Protein AF-A0AAE9HZV6-F1 (afdb_monomer)

Mean predicted aligned error: 6.12 Å

Secondary structure (DSSP, 8-state):
-PPEEPPTT---SEEEEEEE--EEEEE-TTT--EEEEEPS--EEEEEEEE-S--HHHHHHHHHHHHHHTGGG--EEE--TT--B-SS---EE-S--SSTTEEEEE-PPTT-EEE-TT-EEEETTEEEEE-S-EE--TTS-EEEEEESPPSSPPPTT-B-B-BS--EEEEESSS-------TTSPPPPEEEEEEEPP-

Radius of gyration: 19.7 Å; Cα contacts (8 Å, |Δi|>4): 432; chains: 1; bounding box: 52×31×62 Å

Organism: NCBI:txid151783

Foldseek 3Di:
DDAAEDDPVPDFPDKDKDKDWDKDWDADPPPRDIDIDGDPDTWIKMKGKHAQDDPVSLVVVVVVLVVQQAQVHKYKAFDNVAQFDPPFWKFFADWDPWQQKTKIFRADAQDFDDAFQQWKAWPQAIWTFHHTWTHHRRRIIITGTPPGDPDIGDGRTIIGGGRHIFIKGFPTSDADFADDPPDRGHMGMTMIMGDDD

Structure (mmCIF, N/CA/C/O backbone):
data_AF-A0AAE9HZV6-F1
#
_entry.id   AF-A0AAE9HZV6-F1
#
loop_
_atom_site.group_PDB
_atom_site.id
_atom_site.type_symbol
_atom_site.label_atom_id
_atom_site.label_alt_id
_atom_site.label_comp_id
_atom_site.label_asym_id
_atom_site.label_entity_id
_atom_site.label_seq_id
_atom_site.pdbx_PDB_ins_code
_atom_site.Cartn_x
_atom_site.Cartn_y
_atom_site.Cartn_z
_atom_site.occupancy
_atom_site.B_iso_or_equiv
_atom_site.auth_seq_id
_atom_site.auth_comp_id
_atom_site.auth_asym_id
_atom_site.auth_atom_id
_atom_site.pdbx_PDB_model_num
ATOM 1 N N . MET A 1 1 ? -0.543 18.913 10.060 1.00 62.84 1 MET A N 1
ATOM 2 C CA . MET A 1 1 ? -0.399 17.849 11.077 1.00 62.84 1 MET A CA 1
ATOM 3 C C . MET A 1 1 ? 0.598 16.825 10.565 1.00 62.84 1 MET A C 1
ATOM 5 O O . MET A 1 1 ? 0.559 16.564 9.366 1.00 62.84 1 MET A O 1
ATOM 9 N N . PRO A 1 2 ? 1.494 16.298 11.413 1.00 81.88 2 PRO A N 1
ATOM 10 C CA . PRO A 1 2 ? 2.402 15.226 11.019 1.00 81.88 2 PRO A CA 1
ATOM 11 C C . PRO A 1 2 ? 1.620 13.943 10.709 1.00 81.88 2 PRO A C 1
ATOM 13 O O . PRO A 1 2 ? 0.585 13.682 11.322 1.00 81.88 2 PRO A O 1
ATOM 16 N N . THR A 1 3 ? 2.113 13.151 9.759 1.00 89.69 3 THR A N 1
ATOM 17 C CA . THR A 1 3 ? 1.618 11.789 9.528 1.00 89.69 3 THR A CA 1
ATOM 18 C C . THR A 1 3 ? 2.190 10.882 10.612 1.00 89.69 3 THR A C 1
ATOM 20 O O . THR A 1 3 ? 3.406 10.824 10.779 1.00 89.69 3 THR A O 1
ATOM 23 N N . LEU A 1 4 ? 1.324 10.199 11.356 1.00 93.19 4 LEU A N 1
ATOM 24 C CA . LEU A 1 4 ? 1.714 9.243 12.388 1.00 93.19 4 LEU A CA 1
ATOM 25 C C . LEU A 1 4 ? 2.160 7.914 11.765 1.00 93.19 4 LEU A C 1
ATOM 27 O O . LEU A 1 4 ? 1.747 7.550 10.665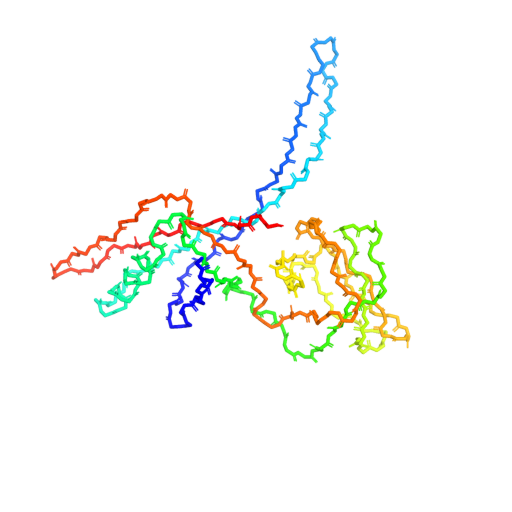 1.00 93.19 4 LEU A O 1
ATOM 31 N N . ASP A 1 5 ? 2.973 7.147 12.476 1.00 92.06 5 ASP A N 1
ATOM 32 C CA . ASP A 1 5 ? 3.257 5.769 12.086 1.00 92.06 5 ASP A CA 1
ATOM 33 C C . ASP A 1 5 ? 2.283 4.812 12.767 1.00 92.06 5 ASP A C 1
ATOM 35 O O . ASP A 1 5 ? 1.954 4.977 13.942 1.00 92.06 5 ASP A O 1
ATOM 39 N N . TRP A 1 6 ? 1.827 3.796 12.028 1.00 90.88 6 TRP A N 1
ATOM 40 C CA . TRP A 1 6 ? 1.042 2.722 12.623 1.00 90.88 6 TRP A CA 1
ATOM 41 C C . TRP A 1 6 ? 1.872 1.974 13.685 1.00 90.88 6 TRP A C 1
ATOM 43 O O . TRP A 1 6 ? 2.973 1.507 13.359 1.00 90.88 6 TRP A O 1
ATOM 53 N N . PRO A 1 7 ? 1.368 1.812 14.924 1.00 89.56 7 PRO A N 1
ATOM 54 C CA . PRO A 1 7 ? 2.096 1.120 15.984 1.00 89.56 7 PRO A CA 1
ATOM 55 C C . PRO A 1 7 ? 2.370 -0.342 15.618 1.00 89.56 7 PRO A C 1
ATOM 57 O O . PRO A 1 7 ? 1.468 -1.091 15.243 1.00 89.56 7 PRO A O 1
ATOM 60 N N . SER A 1 8 ? 3.632 -0.766 15.701 1.00 85.56 8 SER A N 1
ATOM 61 C CA . SER A 1 8 ? 4.067 -2.092 15.235 1.00 85.56 8 SER A CA 1
ATOM 62 C C . SER A 1 8 ? 3.566 -3.253 16.099 1.00 85.56 8 SER A C 1
ATOM 64 O O . SER A 1 8 ? 3.511 -4.387 15.625 1.00 85.56 8 SER A O 1
ATOM 66 N N . ASP A 1 9 ? 3.202 -2.974 17.346 1.00 84.12 9 ASP A N 1
ATOM 67 C CA . ASP A 1 9 ? 2.597 -3.894 18.306 1.00 84.12 9 ASP A CA 1
ATOM 68 C C . ASP A 1 9 ? 1.092 -4.100 18.064 1.00 84.12 9 ASP A C 1
ATOM 70 O O . ASP A 1 9 ? 0.540 -5.150 18.405 1.00 84.12 9 ASP A O 1
ATOM 74 N N . LEU A 1 10 ? 0.424 -3.145 17.409 1.00 86.50 10 LEU A N 1
ATOM 75 C CA . LEU A 1 10 ? -0.989 -3.242 17.051 1.00 86.50 10 LEU A CA 1
ATOM 76 C C . LEU A 1 10 ? -1.174 -4.038 15.758 1.00 86.50 10 LEU A C 1
ATOM 78 O O . LEU A 1 10 ? -1.445 -3.497 14.687 1.00 86.50 10 LEU A O 1
ATOM 82 N N . VAL A 1 11 ? -1.067 -5.361 15.873 1.00 87.56 11 VAL A N 1
ATOM 83 C CA . VAL A 1 11 ? -1.312 -6.273 14.750 1.00 87.56 11 VAL A CA 1
ATOM 84 C C . VAL A 1 11 ? -2.798 -6.673 14.703 1.00 87.56 11 VAL A C 1
ATOM 86 O O . VAL A 1 11 ? -3.327 -7.193 15.702 1.00 87.56 11 VAL A O 1
ATOM 89 N N . PRO A 1 12 ? -3.495 -6.428 13.576 1.00 90.19 12 PRO A N 1
ATOM 90 C CA . PRO A 1 12 ? -4.865 -6.885 13.365 1.00 90.19 12 PRO A CA 1
ATOM 91 C C . PRO A 1 12 ? -4.899 -8.401 13.145 1.00 90.19 12 PRO A C 1
ATOM 93 O O . PRO A 1 12 ? -3.993 -8.968 12.538 1.00 90.19 12 PRO A O 1
ATOM 96 N N . SER A 1 13 ? -5.972 -9.058 13.588 1.00 90.00 13 SER A N 1
ATOM 97 C CA . SER A 1 13 ? -6.205 -10.475 13.250 1.00 90.00 13 SER A CA 1
ATOM 98 C C . SER A 1 13 ? -6.570 -10.666 11.782 1.00 90.00 13 SER A C 1
ATOM 100 O O . SER A 1 13 ? -6.265 -11.701 11.194 1.00 90.00 13 SER A O 1
ATOM 102 N N . LYS A 1 14 ? -7.197 -9.653 11.179 1.00 90.44 14 LYS A N 1
ATOM 103 C CA . LYS A 1 14 ? -7.571 -9.644 9.770 1.00 90.44 14 LYS A CA 1
ATOM 104 C C . LYS A 1 14 ? -7.455 -8.232 9.217 1.00 90.44 14 LYS A C 1
ATOM 106 O O . LYS A 1 14 ? -7.900 -7.270 9.835 1.00 90.44 14 LYS A O 1
ATOM 111 N N . ALA A 1 15 ? -6.838 -8.119 8.047 1.00 92.75 15 ALA A N 1
ATOM 112 C CA . ALA A 1 15 ? -6.704 -6.870 7.313 1.00 92.75 15 ALA A CA 1
ATOM 113 C C . ALA A 1 15 ? -7.220 -7.081 5.890 1.00 92.75 15 ALA A C 1
ATOM 115 O O . ALA A 1 15 ? -6.597 -7.779 5.090 1.00 92.75 15 ALA A O 1
ATOM 116 N N . THR A 1 16 ? -8.360 -6.475 5.581 1.00 93.38 16 THR A N 1
ATOM 117 C CA . THR A 1 16 ? -8.994 -6.561 4.266 1.00 93.38 16 THR A CA 1
ATOM 118 C C . THR A 1 16 ? -8.619 -5.327 3.466 1.00 93.38 16 THR A C 1
ATOM 120 O O . THR A 1 16 ? -9.106 -4.239 3.758 1.00 93.38 16 THR A O 1
ATOM 123 N N . TRP A 1 17 ? -7.750 -5.494 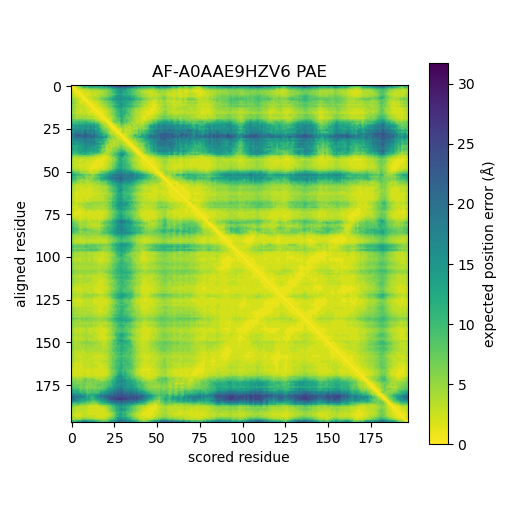2.472 1.00 93.75 17 TRP A N 1
ATOM 124 C CA . TRP A 1 17 ? -7.365 -4.435 1.539 1.00 93.75 17 TRP A CA 1
ATOM 125 C C . TRP A 1 17 ? -8.191 -4.542 0.264 1.00 93.75 17 TRP A C 1
ATOM 127 O O . TRP A 1 17 ? -8.345 -5.628 -0.291 1.00 93.75 17 TRP A O 1
ATOM 137 N N . GLY A 1 18 ? -8.696 -3.412 -0.213 1.00 92.31 18 GLY A N 1
ATOM 138 C CA . GLY A 1 18 ? -9.455 -3.326 -1.451 1.00 92.31 18 GLY A CA 1
ATOM 139 C C . GLY A 1 18 ? -9.153 -2.039 -2.198 1.00 92.31 18 GLY A C 1
ATOM 140 O O . GLY A 1 18 ? -8.759 -1.033 -1.603 1.00 92.31 18 GLY A O 1
ATOM 141 N N . LEU A 1 19 ? -9.353 -2.072 -3.513 1.00 91.38 19 LEU A N 1
ATOM 142 C CA . LEU A 1 19 ? -9.246 -0.886 -4.345 1.00 91.38 19 LEU A CA 1
ATOM 143 C C . LEU A 1 19 ? -10.629 -0.271 -4.540 1.00 91.38 19 LEU A C 1
ATOM 145 O O . LEU A 1 19 ? -11.534 -0.910 -5.074 1.00 91.38 19 LEU A O 1
ATOM 149 N N . GLN A 1 20 ? -10.789 0.980 -4.123 1.00 90.38 20 GLN A N 1
ATOM 150 C CA . GLN A 1 20 ? -11.945 1.779 -4.495 1.00 90.38 20 GLN A CA 1
ATOM 151 C C . GLN A 1 20 ? -11.634 2.469 -5.824 1.00 90.38 20 GLN A C 1
ATOM 153 O O . GLN A 1 20 ? -10.998 3.523 -5.843 1.00 90.38 20 GLN A O 1
ATOM 158 N N . SER A 1 21 ? -12.047 1.851 -6.931 1.00 85.88 21 SER A N 1
ATOM 159 C CA . SER A 1 21 ? -11.920 2.429 -8.273 1.00 85.88 21 SER A CA 1
ATOM 160 C C . SER A 1 21 ? -12.853 3.627 -8.449 1.00 85.88 21 SER A C 1
ATOM 162 O O . SER A 1 21 ? -13.978 3.624 -7.950 1.00 85.88 21 SER A O 1
ATOM 164 N N . ASN A 1 22 ? -12.406 4.636 -9.195 1.00 82.88 22 ASN A N 1
ATOM 165 C CA . ASN A 1 22 ? -13.229 5.780 -9.574 1.00 82.88 22 ASN A CA 1
ATOM 166 C C . ASN A 1 22 ? -13.630 5.625 -11.048 1.00 82.88 22 ASN A C 1
ATOM 168 O O . ASN A 1 22 ? -12.827 5.880 -11.940 1.00 82.88 22 ASN A O 1
ATOM 172 N N . THR A 1 23 ? -14.843 5.138 -11.313 1.00 80.75 23 THR A N 1
ATOM 173 C CA . THR A 1 23 ? -15.338 4.916 -12.683 1.00 80.75 23 THR A CA 1
ATOM 174 C C . THR A 1 23 ? -16.702 5.563 -12.867 1.00 80.75 23 THR A C 1
ATOM 176 O O . THR A 1 23 ? -17.506 5.605 -11.939 1.00 80.75 23 THR A O 1
ATOM 179 N N . GLU A 1 24 ? -16.960 6.080 -14.062 1.00 74.38 24 GLU A N 1
ATOM 180 C CA . GLU A 1 24 ? -18.273 6.559 -14.491 1.00 74.38 24 GLU A CA 1
ATOM 181 C C . GLU A 1 24 ? -18.777 5.665 -15.613 1.00 74.38 24 GLU A C 1
ATOM 183 O O . GLU A 1 24 ? -18.006 5.296 -16.496 1.00 74.38 24 GLU A O 1
ATOM 188 N N . THR A 1 25 ? -20.056 5.299 -15.577 1.00 77.75 25 THR A N 1
ATOM 189 C CA . THR A 1 25 ? -20.658 4.455 -16.609 1.00 77.75 25 THR A CA 1
ATOM 190 C C . THR A 1 25 ? -21.838 5.176 -17.239 1.00 77.75 25 THR A C 1
ATOM 192 O O . THR A 1 25 ? -22.817 5.485 -16.564 1.00 77.75 25 THR A O 1
ATOM 195 N N . PHE A 1 26 ? -21.754 5.409 -18.545 1.00 72.75 26 PHE A N 1
ATOM 196 C CA . PHE A 1 26 ? -22.838 5.937 -19.361 1.00 72.75 26 PHE A CA 1
ATOM 197 C C . PHE A 1 26 ? -23.478 4.790 -20.134 1.00 72.75 26 PHE A C 1
ATOM 199 O O . PHE A 1 26 ? -22.804 4.094 -20.890 1.00 72.75 26 PHE A O 1
ATOM 206 N N . THR A 1 27 ? -24.782 4.588 -19.953 1.00 76.25 27 THR A N 1
ATOM 207 C CA . THR A 1 27 ? -25.552 3.610 -20.733 1.00 76.25 27 THR A CA 1
ATOM 208 C C . THR A 1 27 ? -26.515 4.351 -21.647 1.00 76.25 27 THR A C 1
ATOM 210 O O . THR A 1 27 ? -27.343 5.129 -21.180 1.00 76.25 27 THR A O 1
ATOM 213 N N . SER A 1 28 ? -26.408 4.118 -22.953 1.00 69.56 28 SER A N 1
ATOM 214 C CA . SER A 1 28 ? -27.278 4.735 -23.955 1.00 69.56 28 SER A CA 1
ATOM 215 C C . SER A 1 28 ? -28.724 4.242 -23.805 1.00 69.56 28 SER A C 1
ATOM 217 O O . SER A 1 28 ? -28.960 3.031 -23.864 1.00 69.56 28 SER A O 1
ATOM 219 N N . PRO A 1 29 ? -29.721 5.137 -23.687 1.00 69.00 29 PRO A N 1
ATOM 220 C CA . PRO A 1 29 ? -31.125 4.737 -23.605 1.00 69.00 29 PRO A CA 1
ATOM 221 C C . PRO A 1 29 ? -31.677 4.200 -24.937 1.00 69.00 29 PRO A C 1
ATOM 223 O O . PRO A 1 29 ? -32.705 3.531 -24.938 1.00 69.00 29 PRO A O 1
ATOM 226 N N . LEU A 1 30 ? -31.004 4.458 -26.066 1.00 72.56 30 LEU A N 1
ATOM 227 C CA . LEU A 1 30 ? -31.487 4.106 -27.407 1.00 72.56 30 LEU A CA 1
ATOM 228 C C . LEU A 1 30 ? -31.113 2.677 -27.831 1.00 72.56 30 LEU A C 1
ATOM 230 O O . LEU A 1 30 ? -31.863 2.025 -28.549 1.00 72.56 30 LEU A O 1
ATOM 234 N N . ASN A 1 31 ? -29.947 2.186 -27.403 1.00 81.75 31 ASN A N 1
ATOM 235 C CA . ASN A 1 31 ? -29.411 0.885 -27.827 1.00 81.75 31 ASN A CA 1
ATOM 236 C C . ASN A 1 31 ? -28.685 0.113 -26.713 1.00 81.75 31 ASN A C 1
ATOM 238 O O . ASN A 1 31 ? -28.083 -0.922 -26.985 1.00 81.75 31 ASN A O 1
ATOM 242 N N . ARG A 1 32 ? -28.719 0.611 -25.469 1.00 73.50 32 ARG A N 1
ATOM 243 C CA . ARG A 1 32 ? -28.041 0.023 -24.301 1.00 73.50 32 ARG A CA 1
ATOM 244 C C . ARG A 1 32 ? -26.520 -0.127 -24.443 1.00 73.50 32 ARG A C 1
ATOM 246 O O . ARG A 1 32 ? -25.923 -0.891 -23.693 1.00 73.50 32 ARG A O 1
ATOM 253 N N . ALA A 1 33 ? -25.875 0.605 -25.354 1.00 73.69 33 ALA A N 1
ATOM 254 C CA . ALA A 1 33 ? -24.416 0.658 -25.407 1.00 73.69 33 ALA A CA 1
ATOM 255 C C . ALA A 1 33 ? -23.863 1.248 -24.099 1.00 73.69 33 ALA A C 1
ATOM 257 O O . ALA A 1 33 ? -24.326 2.302 -23.656 1.00 73.69 33 ALA A O 1
ATOM 258 N N . VAL A 1 34 ? -22.888 0.568 -23.493 1.00 77.25 34 VAL A N 1
ATOM 259 C CA . VAL A 1 34 ? -22.265 0.961 -22.223 1.00 77.25 34 VAL A CA 1
ATOM 260 C C . VAL A 1 34 ? -20.867 1.506 -22.498 1.00 77.25 34 VAL A C 1
ATOM 262 O O . VAL A 1 34 ? -20.041 0.825 -23.101 1.00 77.25 34 VAL A O 1
ATOM 265 N N . GLN A 1 35 ? -20.598 2.726 -22.044 1.00 74.06 35 GLN A N 1
ATOM 266 C CA . GLN A 1 35 ? -19.265 3.319 -22.018 1.00 74.06 35 GLN A CA 1
ATOM 267 C C . GLN A 1 35 ? -18.842 3.519 -20.565 1.00 74.06 35 GLN A C 1
ATOM 269 O O . GLN A 1 35 ? -19.524 4.214 -19.812 1.00 74.06 35 GLN A O 1
ATOM 274 N N . THR A 1 36 ? -17.716 2.926 -20.175 1.00 72.56 36 THR A N 1
ATOM 275 C CA . THR A 1 36 ? -17.135 3.092 -18.838 1.00 72.56 36 THR A CA 1
ATOM 276 C C . THR A 1 36 ? -15.847 3.897 -18.944 1.00 72.56 36 THR A C 1
ATOM 278 O O . THR A 1 36 ? -14.915 3.492 -19.636 1.00 72.56 36 THR A O 1
ATOM 281 N N . LEU A 1 37 ? -15.794 5.035 -18.253 1.00 71.19 37 LEU A N 1
ATOM 282 C CA . LEU A 1 37 ? -14.620 5.895 -18.162 1.00 71.19 37 LEU A CA 1
ATOM 283 C C . LEU A 1 37 ? -13.971 5.727 -16.784 1.00 71.19 37 LEU A C 1
ATOM 285 O O . LEU A 1 37 ? -14.621 5.911 -15.755 1.00 71.19 37 LEU A O 1
ATOM 289 N N . GLU A 1 38 ? -12.680 5.406 -16.754 1.00 74.38 38 GLU A N 1
ATOM 290 C CA . GLU A 1 38 ? -11.882 5.445 -15.527 1.00 74.38 38 GLU A CA 1
ATOM 291 C C . GLU A 1 38 ? -11.468 6.895 -15.248 1.00 74.38 38 GLU A C 1
ATOM 293 O O . GLU A 1 38 ? -10.815 7.538 -16.071 1.00 74.38 38 GLU A O 1
ATOM 298 N N . ARG A 1 39 ? -11.862 7.422 -14.087 1.00 73.56 39 ARG A N 1
ATOM 299 C CA . ARG A 1 39 ? -11.445 8.740 -13.611 1.00 73.56 39 ARG A CA 1
ATOM 300 C C . ARG A 1 39 ? -10.244 8.591 -12.668 1.00 73.56 39 ARG A C 1
ATOM 302 O O . ARG A 1 39 ? -10.178 7.623 -11.907 1.00 73.56 39 ARG A O 1
ATOM 309 N N . PRO A 1 40 ? -9.300 9.550 -12.649 1.00 73.06 40 PRO A N 1
ATOM 310 C CA . PRO A 1 40 ? -8.260 9.587 -11.626 1.00 73.06 40 PRO A CA 1
ATOM 311 C C . PRO A 1 40 ? -8.860 9.578 -10.212 1.00 73.06 40 PRO A C 1
ATOM 313 O O . PRO A 1 40 ? -9.963 10.079 -9.988 1.00 73.06 40 PRO A O 1
ATOM 316 N N . GLY A 1 41 ? -8.133 9.021 -9.243 1.00 77.94 41 GLY A N 1
ATOM 317 C 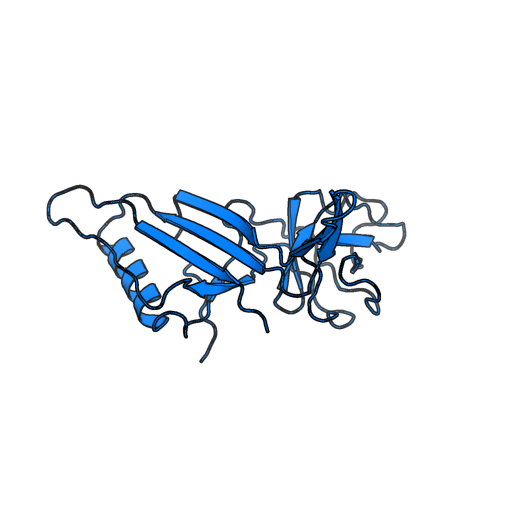CA . GLY A 1 41 ? -8.568 8.992 -7.840 1.00 77.94 41 GLY A CA 1
ATOM 318 C C . GLY A 1 41 ? -8.996 7.624 -7.315 1.00 77.94 41 GLY A C 1
ATOM 319 O O . GLY A 1 41 ? -9.577 7.554 -6.234 1.00 77.94 41 GLY A O 1
ATOM 320 N N . ALA A 1 42 ? -8.674 6.535 -8.023 1.00 87.81 42 ALA A N 1
ATOM 321 C CA . ALA A 1 42 ? -8.686 5.216 -7.401 1.00 87.81 42 ALA A CA 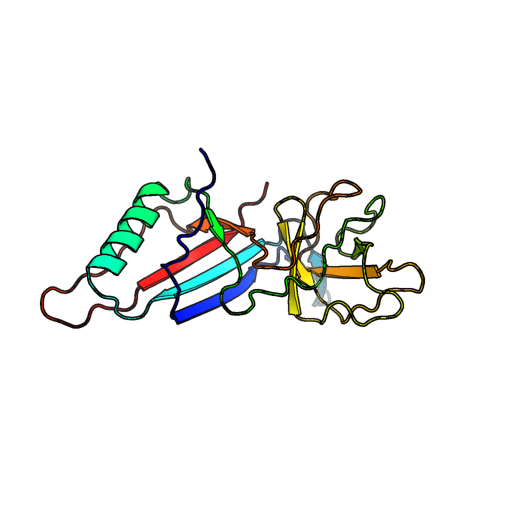1
ATOM 322 C C . ALA A 1 42 ? -7.796 5.228 -6.144 1.00 87.81 42 ALA A C 1
ATOM 324 O O . ALA A 1 42 ? -6.700 5.805 -6.153 1.00 87.81 42 ALA A O 1
ATOM 325 N N . ARG A 1 43 ? -8.281 4.635 -5.053 1.00 92.50 43 ARG A N 1
ATOM 326 C CA . ARG A 1 43 ? -7.616 4.701 -3.747 1.00 92.50 43 ARG A CA 1
ATOM 327 C C . ARG A 1 43 ? -7.743 3.408 -2.966 1.00 92.50 43 ARG A C 1
ATOM 329 O O . ARG A 1 43 ? -8.722 2.678 -3.131 1.00 92.50 43 ARG A O 1
ATOM 336 N N . TRP A 1 44 ? -6.780 3.136 -2.096 1.00 95.38 44 TRP A N 1
ATOM 337 C CA . TRP A 1 44 ? -6.870 1.989 -1.198 1.00 95.38 44 TRP A CA 1
ATOM 338 C C . TRP A 1 44 ? -7.921 2.214 -0.112 1.00 95.38 44 TRP A C 1
ATOM 340 O O . TRP A 1 44 ? -8.015 3.286 0.485 1.00 95.38 44 TRP A O 1
ATOM 350 N N . LYS A 1 45 ? -8.702 1.174 0.164 1.00 95.38 45 LYS A N 1
ATOM 351 C CA . LYS A 1 45 ? -9.565 1.062 1.336 1.00 95.38 45 LYS A CA 1
ATOM 352 C C . LYS A 1 45 ? -9.106 -0.141 2.141 1.00 95.38 45 LYS A C 1
ATOM 354 O O . LYS A 1 45 ? -8.833 -1.199 1.576 1.00 95.38 45 LYS A O 1
ATOM 359 N N . VAL A 1 46 ? -9.038 0.021 3.453 1.00 95.12 46 VAL A N 1
ATOM 360 C CA . VAL A 1 46 ? -8.673 -1.051 4.370 1.00 95.12 46 VAL A CA 1
ATOM 361 C C . VAL A 1 46 ? -9.691 -1.161 5.493 1.00 95.12 46 VAL A C 1
ATOM 363 O O . VAL A 1 46 ? -10.164 -0.155 6.023 1.00 95.12 46 VAL A O 1
ATOM 366 N N . THR A 1 47 ? -10.003 -2.396 5.866 1.00 94.50 47 THR A N 1
ATOM 367 C CA . THR A 1 47 ? -10.738 -2.718 7.087 1.00 94.50 47 THR A CA 1
ATOM 368 C C . THR A 1 47 ? -9.868 -3.627 7.944 1.00 94.50 47 THR A C 1
ATOM 370 O O . THR A 1 47 ? -9.424 -4.681 7.485 1.00 94.50 47 THR A O 1
ATOM 373 N N . LEU A 1 48 ? -9.587 -3.193 9.167 1.00 92.50 48 LEU A N 1
ATOM 374 C CA . LEU A 1 48 ? -8.773 -3.891 10.153 1.00 92.50 48 LEU A CA 1
ATOM 375 C C . LEU A 1 48 ? -9.685 -4.431 11.248 1.00 92.50 48 LEU A C 1
ATOM 377 O O . LEU A 1 48 ? -10.465 -3.677 11.821 1.00 92.50 48 LEU A O 1
ATOM 381 N N . GLU A 1 49 ? -9.569 -5.719 11.544 1.00 91.19 49 GLU A N 1
ATOM 382 C CA . GLU A 1 49 ? -10.339 -6.385 12.591 1.00 91.19 49 GLU A CA 1
ATOM 383 C C . GLU A 1 49 ? -9.382 -6.881 13.679 1.00 91.19 49 GLU A C 1
ATOM 385 O O . GLU A 1 49 ? -8.425 -7.629 13.424 1.00 91.19 49 GLU A O 1
ATOM 390 N N . PHE A 1 50 ? -9.647 -6.466 14.910 1.00 87.94 50 PHE A N 1
ATOM 391 C CA . PHE A 1 50 ? -8.922 -6.886 16.096 1.00 87.94 50 PHE A CA 1
ATOM 392 C C . PHE A 1 50 ? -9.806 -7.845 16.889 1.00 87.94 50 PHE A C 1
ATOM 394 O O . PHE A 1 50 ? -10.970 -7.526 17.139 1.00 87.94 50 PHE A O 1
ATOM 401 N N . PRO A 1 51 ? -9.272 -9.010 17.289 1.00 83.38 51 PRO A N 1
ATOM 402 C CA . PRO A 1 51 ? -9.997 -9.903 18.170 1.00 83.38 51 PRO A CA 1
ATOM 403 C C . PRO A 1 51 ? -10.082 -9.251 19.558 1.00 83.38 51 PRO A C 1
ATOM 405 O O . PRO A 1 51 ? -9.389 -8.257 19.800 1.00 83.38 51 PRO A O 1
ATOM 408 N N . PRO A 1 52 ? -10.859 -9.825 20.484 1.00 78.12 52 PRO A N 1
ATOM 409 C CA . PRO A 1 52 ? -10.830 -9.416 21.881 1.00 78.12 52 PRO A CA 1
ATOM 410 C C . PRO A 1 52 ? -9.379 -9.357 22.382 1.00 78.12 52 PRO A C 1
ATOM 412 O O . PRO A 1 52 ? -8.671 -10.370 22.391 1.00 78.12 52 PRO A O 1
ATOM 415 N N . LYS A 1 53 ? -8.897 -8.156 22.711 1.00 73.38 53 LYS A N 1
ATOM 416 C CA . LYS A 1 53 ? -7.538 -7.932 23.224 1.00 73.38 53 LYS A CA 1
ATOM 417 C C . LYS A 1 53 ? -7.573 -7.680 24.727 1.00 73.38 53 LYS A C 1
ATOM 419 O O . LYS A 1 53 ? -8.623 -7.387 25.295 1.00 73.38 53 LYS A O 1
ATOM 424 N N . ARG A 1 54 ? -6.402 -7.788 25.364 1.00 73.12 54 ARG A N 1
ATOM 425 C CA . ARG A 1 54 ? -6.210 -7.383 26.763 1.00 73.12 54 ARG A CA 1
ATOM 426 C C . ARG A 1 54 ? -6.399 -5.873 26.887 1.00 73.12 54 ARG A C 1
ATOM 428 O O . ARG A 1 54 ? -6.027 -5.142 25.972 1.00 73.12 54 ARG A O 1
ATOM 435 N N . ASP A 1 55 ? -6.856 -5.416 28.047 1.00 70.00 55 ASP A N 1
ATOM 436 C CA . ASP A 1 55 ? -7.174 -4.004 28.308 1.00 70.00 55 ASP A CA 1
ATOM 437 C C . ASP A 1 55 ? -6.031 -3.037 27.958 1.00 70.00 55 ASP A C 1
ATOM 439 O O . ASP A 1 55 ? -6.268 -1.974 27.392 1.00 70.00 55 ASP A O 1
ATOM 443 N N . LEU A 1 56 ? -4.774 -3.421 28.215 1.00 70.12 56 LEU A N 1
ATOM 444 C CA . LEU A 1 56 ? -3.606 -2.601 27.864 1.00 70.12 56 LEU A CA 1
ATOM 445 C C . LEU A 1 56 ? -3.460 -2.376 26.352 1.00 70.12 56 LEU A C 1
ATOM 447 O O . LEU A 1 56 ? -3.107 -1.277 25.926 1.00 70.12 56 LEU A O 1
ATOM 451 N N . ASP A 1 57 ? -3.730 -3.395 25.539 1.00 78.56 57 ASP A N 1
ATOM 452 C CA . ASP A 1 57 ? -3.633 -3.287 24.082 1.00 78.56 57 ASP A CA 1
ATOM 453 C C . ASP A 1 57 ? -4.828 -2.508 23.513 1.00 78.56 57 ASP A C 1
ATOM 455 O O . ASP A 1 57 ? -4.688 -1.785 22.526 1.00 78.56 57 ASP A O 1
ATOM 459 N N . VAL A 1 58 ? -5.995 -2.629 24.157 1.00 80.88 58 VAL A N 1
ATOM 460 C CA . VAL A 1 58 ? -7.196 -1.847 23.837 1.00 80.88 58 VAL A CA 1
ATOM 461 C C . VAL A 1 58 ? -6.945 -0.363 24.101 1.00 80.88 58 VAL A C 1
ATOM 463 O O . VAL A 1 58 ? -7.113 0.444 23.191 1.00 80.88 58 VAL A O 1
ATOM 466 N N . GLY A 1 59 ? -6.424 -0.009 25.279 1.00 85.06 59 GLY A N 1
ATOM 467 C CA . GLY A 1 59 ? -6.102 1.380 25.615 1.00 85.06 59 GLY A CA 1
ATOM 468 C C . GLY A 1 59 ? -5.046 1.997 24.690 1.00 85.06 59 GLY A C 1
ATOM 469 O O . GLY A 1 59 ? -5.121 3.180 24.364 1.00 85.06 59 GLY A O 1
ATOM 470 N N . ARG A 1 60 ? -4.082 1.206 24.194 1.00 87.25 60 ARG A N 1
ATOM 471 C CA . ARG A 1 60 ? -3.127 1.665 23.164 1.00 87.25 60 ARG A CA 1
ATOM 472 C C . ARG A 1 60 ? -3.806 1.963 21.833 1.00 87.25 60 ARG A C 1
ATOM 474 O O . ARG A 1 60 ? -3.494 2.977 21.209 1.00 87.25 60 ARG A O 1
ATOM 481 N N . LEU A 1 61 ? -4.718 1.093 21.402 1.00 88.00 61 LEU A N 1
ATOM 482 C CA . LEU A 1 61 ? -5.492 1.300 20.183 1.00 88.00 61 LEU A CA 1
ATOM 483 C C . LEU A 1 61 ? -6.364 2.555 20.296 1.00 88.00 61 LEU A C 1
ATOM 485 O O . LEU A 1 61 ? -6.361 3.382 19.388 1.00 88.00 61 LEU A O 1
ATOM 489 N N . GLU A 1 62 ? -7.049 2.730 21.425 1.00 88.75 62 GLU A N 1
ATOM 490 C CA . GLU A 1 62 ? -7.855 3.918 21.711 1.00 88.75 62 GLU A CA 1
ATOM 491 C C . GLU A 1 62 ? -7.009 5.190 21.738 1.00 88.75 62 GLU A C 1
ATOM 493 O O . GLU A 1 62 ? -7.382 6.172 21.105 1.00 88.75 62 GLU A O 1
ATOM 498 N N . ALA A 1 63 ? -5.852 5.176 22.405 1.00 90.75 63 ALA A N 1
ATOM 499 C CA . ALA A 1 63 ? -4.949 6.324 22.446 1.00 90.75 63 ALA A CA 1
ATOM 500 C C . ALA A 1 63 ? -4.446 6.706 21.045 1.00 90.75 63 ALA A C 1
ATOM 502 O O . ALA A 1 63 ? -4.401 7.889 20.703 1.00 90.75 63 ALA A O 1
ATOM 503 N N . PHE A 1 64 ? -4.110 5.715 20.212 1.00 91.75 64 PHE A N 1
ATOM 504 C CA . PHE A 1 64 ? -3.726 5.953 18.824 1.00 91.75 64 PHE A CA 1
ATOM 505 C C . PHE A 1 64 ? -4.881 6.566 18.022 1.00 91.75 64 PHE A C 1
ATOM 507 O O . PHE A 1 64 ? -4.690 7.598 17.379 1.00 91.75 64 PHE A O 1
ATOM 514 N N . LEU A 1 65 ? -6.086 5.995 18.102 1.00 90.50 65 LEU A N 1
ATOM 515 C CA . LEU A 1 65 ? -7.268 6.517 17.410 1.00 90.50 65 LEU A CA 1
ATOM 516 C C . LEU A 1 65 ? -7.642 7.930 17.874 1.00 90.50 65 LEU A C 1
ATOM 518 O O . LEU A 1 65 ? -7.898 8.796 17.040 1.00 90.50 65 LEU A O 1
ATOM 522 N N . ALA A 1 66 ? -7.589 8.196 19.180 1.00 90.88 66 ALA A N 1
ATOM 523 C CA . ALA A 1 66 ? -7.809 9.522 19.750 1.00 90.88 66 ALA A CA 1
ATOM 524 C C . ALA A 1 66 ? -6.809 10.546 19.197 1.00 90.88 66 ALA A C 1
ATOM 526 O O . ALA A 1 66 ? -7.190 11.660 18.835 1.00 90.88 66 ALA A O 1
ATOM 527 N N . SER A 1 67 ? -5.533 10.157 19.086 1.00 91.50 67 SER A N 1
ATOM 528 C CA . SER A 1 67 ? -4.460 11.036 18.604 1.00 91.50 67 SER A CA 1
ATOM 529 C C . SER A 1 67 ? -4.616 11.462 17.141 1.00 91.50 67 SER A C 1
ATOM 531 O O . SER A 1 67 ? -4.042 12.473 16.736 1.00 91.50 67 SER A O 1
ATOM 533 N N . LEU A 1 68 ? -5.415 10.729 16.354 1.00 91.44 68 LEU A N 1
ATOM 534 C CA . LEU A 1 68 ? -5.740 11.102 14.980 1.00 91.44 68 LEU A CA 1
ATOM 535 C C . LEU A 1 68 ? -6.681 12.313 14.922 1.00 91.44 68 LEU A C 1
ATOM 537 O O . LEU A 1 68 ? -6.607 13.080 13.968 1.00 91.44 68 LEU A O 1
ATOM 541 N N . GLY A 1 69 ? -7.546 12.523 15.919 1.00 89.50 69 GLY A N 1
ATOM 542 C CA . GLY A 1 69 ? -8.554 13.586 15.858 1.00 89.50 69 GLY A CA 1
ATOM 543 C C . GLY A 1 69 ? -9.543 13.392 14.699 1.00 89.50 69 GLY A C 1
ATOM 544 O O . GLY A 1 69 ? -9.803 14.328 13.945 1.00 89.50 69 GLY A O 1
ATOM 545 N N . GLY A 1 70 ? -10.045 12.165 14.522 1.00 88.38 70 GLY A N 1
ATOM 546 C CA . GLY A 1 70 ? -10.983 11.810 13.450 1.00 88.38 70 GLY A CA 1
ATOM 547 C C . GLY A 1 70 ? -10.311 11.681 12.079 1.00 88.38 70 GLY A C 1
ATOM 548 O O . GLY A 1 70 ? -9.181 11.196 11.959 1.00 88.38 70 GLY A O 1
ATOM 549 N N . MET A 1 71 ? -10.992 12.130 11.023 1.00 90.50 71 MET A N 1
ATOM 550 C CA . MET A 1 71 ? -10.503 12.080 9.638 1.00 90.50 71 MET A CA 1
ATOM 551 C C . MET A 1 71 ? -9.376 13.087 9.364 1.00 90.50 71 MET A C 1
ATOM 553 O O . MET A 1 71 ? -8.707 13.017 8.330 1.00 90.50 71 MET A O 1
ATOM 557 N N . ALA A 1 72 ? -9.132 14.026 10.285 1.00 89.31 72 ALA A N 1
ATOM 558 C CA . ALA A 1 72 ? -7.999 14.940 10.208 1.00 89.31 72 ALA A CA 1
ATOM 559 C C . ALA A 1 72 ? -6.659 14.240 10.496 1.00 89.31 72 ALA A C 1
ATOM 561 O O . ALA A 1 72 ? -5.605 14.760 10.134 1.00 89.31 72 ALA A O 1
ATOM 562 N N . GLY A 1 73 ? -6.648 13.069 11.119 1.00 92.06 73 GLY A N 1
ATOM 563 C CA . GLY A 1 73 ? -5.416 12.333 11.376 1.00 92.06 73 GLY A CA 1
ATOM 564 C C . GLY A 1 73 ? -4.940 11.590 10.141 1.00 92.06 73 GLY A C 1
ATOM 565 O O . GLY A 1 73 ? -5.732 11.030 9.387 1.00 92.06 73 GLY A O 1
ATOM 566 N N . ARG A 1 74 ? -3.623 11.564 9.934 1.00 95.00 74 ARG A N 1
ATOM 567 C CA . ARG A 1 74 ? -2.993 10.780 8.869 1.00 95.00 74 ARG A CA 1
ATOM 568 C C . ARG A 1 74 ? -2.050 9.786 9.505 1.00 95.00 74 ARG A C 1
ATOM 570 O O . ARG A 1 74 ? -1.334 10.150 10.435 1.00 95.00 74 ARG A O 1
ATOM 577 N N . PHE A 1 75 ? -2.018 8.566 8.987 1.00 95.00 75 PHE A N 1
ATOM 578 C CA . PHE A 1 75 ? -1.075 7.557 9.442 1.00 95.00 75 PHE A CA 1
ATOM 579 C C . PHE A 1 75 ? -0.556 6.680 8.307 1.00 95.00 75 PHE A C 1
ATOM 581 O O . PHE A 1 75 ? -1.241 6.482 7.307 1.00 95.00 75 PHE A O 1
ATOM 588 N N . THR A 1 76 ? 0.653 6.140 8.447 1.00 95.00 76 THR A N 1
ATOM 589 C CA . THR A 1 76 ? 1.210 5.200 7.469 1.00 95.00 76 THR A CA 1
ATOM 590 C C . THR A 1 76 ? 0.816 3.767 7.810 1.00 95.00 76 THR A C 1
ATOM 592 O O . THR A 1 76 ? 0.957 3.338 8.950 1.00 95.00 76 THR A O 1
ATOM 595 N N . LEU A 1 77 ? 0.337 3.000 6.830 1.00 95.00 77 LEU A N 1
ATOM 596 C CA . LEU A 1 77 ? -0.078 1.610 7.021 1.00 95.00 77 LEU A CA 1
ATOM 597 C C . LEU A 1 77 ? 0.462 0.727 5.900 1.00 95.00 77 LEU A C 1
ATOM 599 O O . LEU A 1 77 ? 0.352 1.077 4.726 1.00 95.00 77 LEU A O 1
ATOM 603 N N . TRP A 1 78 ? 1.001 -0.437 6.257 1.00 94.38 78 TRP A N 1
ATOM 604 C CA . TRP A 1 78 ? 1.419 -1.460 5.298 1.00 94.38 78 TRP A CA 1
ATOM 605 C C . TRP A 1 78 ? 0.453 -2.659 5.294 1.00 94.38 78 TRP A C 1
ATOM 607 O O . TRP A 1 78 ? -0.237 -2.902 6.295 1.00 94.38 78 TRP A O 1
ATOM 617 N N . PRO A 1 79 ? 0.389 -3.442 4.200 1.00 92.62 79 PRO A N 1
ATOM 618 C CA . PRO A 1 79 ? -0.464 -4.624 4.119 1.00 92.62 79 PRO A CA 1
ATOM 619 C C . PRO A 1 79 ? 0.032 -5.751 5.037 1.00 92.62 79 PRO A C 1
ATOM 621 O O . PRO A 1 79 ? 0.825 -6.589 4.625 1.00 92.62 79 PRO A O 1
ATOM 624 N N . HIS A 1 80 ? -0.451 -5.792 6.285 1.00 85.88 80 HIS A N 1
ATOM 625 C CA . HIS A 1 80 ? 0.015 -6.698 7.351 1.00 85.88 80 HIS A CA 1
ATOM 626 C C . HIS A 1 80 ? 0.188 -8.182 6.953 1.00 85.88 80 HIS A C 1
ATOM 628 O O . HIS A 1 80 ? 1.106 -8.843 7.430 1.00 85.88 80 HIS A O 1
ATOM 634 N N . GLY A 1 81 ? -0.655 -8.708 6.056 1.00 83.81 81 GLY A N 1
ATOM 635 C CA . GLY A 1 81 ? -0.567 -10.093 5.565 1.00 83.81 81 GLY A CA 1
ATOM 636 C C . GLY A 1 81 ? 0.435 -10.329 4.426 1.00 83.81 81 GLY A C 1
ATOM 637 O O . GLY A 1 81 ? 0.634 -11.469 4.017 1.00 83.81 81 GLY A O 1
ATOM 638 N N . ARG A 1 82 ? 1.040 -9.270 3.878 1.00 86.88 82 ARG A N 1
ATOM 639 C CA . ARG A 1 82 ? 2.001 -9.307 2.766 1.00 86.88 82 ARG A CA 1
ATOM 640 C C . ARG A 1 82 ? 3.102 -8.267 3.005 1.00 86.88 82 ARG A C 1
ATOM 642 O O . ARG A 1 82 ? 3.088 -7.208 2.381 1.00 86.88 82 ARG A O 1
ATOM 649 N N . PRO A 1 83 ? 4.063 -8.552 3.902 1.00 87.56 83 PRO A N 1
ATOM 650 C CA . PRO A 1 83 ? 5.155 -7.628 4.212 1.00 87.56 83 PRO A CA 1
ATOM 651 C C . PRO A 1 83 ? 6.099 -7.378 3.029 1.00 87.56 83 PRO A C 1
ATOM 653 O O . PRO A 1 83 ? 6.923 -6.477 3.117 1.00 87.56 83 PRO A O 1
ATOM 656 N N . GLY A 1 84 ? 5.994 -8.144 1.941 1.00 89.50 84 GLY A N 1
ATOM 657 C CA . GLY A 1 84 ? 6.895 -8.051 0.798 1.00 89.50 84 GLY A CA 1
ATOM 658 C C . GLY A 1 84 ? 8.284 -8.600 1.123 1.00 89.50 84 GLY A C 1
ATOM 659 O O . GLY A 1 84 ? 8.413 -9.539 1.910 1.00 89.50 84 GLY A O 1
ATOM 660 N N . SER A 1 85 ? 9.319 -8.046 0.494 1.00 87.50 85 SER A N 1
ATOM 661 C CA . SER A 1 85 ? 10.688 -8.572 0.553 1.00 87.50 85 SER A CA 1
ATOM 662 C C . SER A 1 85 ? 11.706 -7.460 0.775 1.00 87.50 85 SER A C 1
ATOM 664 O O . SER A 1 85 ? 11.554 -6.356 0.263 1.00 87.50 85 SER A O 1
ATOM 666 N N . SER A 1 86 ? 12.775 -7.757 1.513 1.00 88.44 86 SER A N 1
ATOM 667 C CA . SER A 1 86 ? 13.953 -6.890 1.651 1.00 88.44 86 SER A CA 1
ATOM 668 C C . SER A 1 86 ? 15.136 -7.359 0.798 1.00 88.44 86 SER A C 1
ATOM 670 O O . SER A 1 86 ? 16.257 -6.913 1.020 1.00 88.44 86 SER A O 1
ATOM 672 N N . ALA A 1 87 ? 14.916 -8.298 -0.128 1.00 90.12 87 ALA A N 1
ATOM 673 C CA . ALA A 1 87 ? 15.988 -8.909 -0.917 1.00 90.12 87 ALA A CA 1
ATOM 674 C C . ALA A 1 87 ? 16.626 -7.948 -1.930 1.00 90.12 87 ALA A C 1
ATOM 676 O O . ALA A 1 87 ? 17.771 -8.147 -2.328 1.00 90.12 87 ALA A O 1
ATOM 677 N N . TYR A 1 88 ? 15.887 -6.922 -2.352 1.00 92.50 88 TYR A N 1
ATOM 678 C CA . TYR A 1 88 ? 16.288 -6.014 -3.418 1.00 92.50 88 TYR A CA 1
ATOM 679 C C . TYR A 1 88 ? 16.096 -4.561 -2.988 1.00 92.50 88 TYR A C 1
ATOM 681 O O . TYR A 1 88 ? 15.173 -4.246 -2.234 1.00 92.50 88 TYR A O 1
ATOM 689 N N . SER A 1 89 ? 16.932 -3.683 -3.541 1.00 95.44 89 SER A N 1
ATOM 690 C CA . SER A 1 89 ? 16.860 -2.228 -3.354 1.00 95.44 89 SER A CA 1
ATOM 691 C C . SER A 1 89 ? 16.648 -1.521 -4.699 1.00 95.44 89 SER A C 1
ATOM 693 O O . SER A 1 89 ? 17.527 -0.777 -5.146 1.00 95.44 89 SER A O 1
ATOM 695 N N . PRO A 1 90 ? 15.531 -1.794 -5.395 1.00 97.06 90 PRO A N 1
ATOM 696 C CA . PRO A 1 90 ? 15.264 -1.221 -6.704 1.00 97.06 90 PRO A CA 1
ATOM 697 C C . PRO A 1 90 ? 15.034 0.290 -6.636 1.00 97.06 90 PRO A C 1
ATOM 699 O O . PRO A 1 90 ? 14.624 0.846 -5.612 1.00 97.06 90 PRO A O 1
ATOM 702 N N . ILE A 1 91 ? 15.266 0.955 -7.762 1.00 97.62 91 ILE A N 1
ATOM 703 C CA . ILE A 1 91 ? 15.053 2.397 -7.924 1.00 97.62 91 ILE A CA 1
ATOM 704 C C . ILE A 1 91 ? 14.224 2.683 -9.170 1.00 97.62 91 ILE A C 1
ATOM 706 O O . ILE A 1 91 ? 14.199 1.882 -10.106 1.00 97.62 91 ILE A O 1
ATOM 710 N N . VAL A 1 92 ? 13.561 3.837 -9.196 1.00 97.69 92 VAL A N 1
ATOM 711 C CA . VAL A 1 92 ? 12.891 4.343 -10.401 1.00 97.69 92 VAL A CA 1
ATOM 712 C C . VAL A 1 92 ? 13.928 4.666 -11.468 1.00 97.69 92 VAL A C 1
ATOM 714 O O . VAL A 1 92 ? 14.923 5.328 -11.176 1.00 97.69 92 VAL A O 1
ATOM 717 N N . PHE A 1 93 ? 13.675 4.231 -12.702 1.00 97.12 93 PHE A N 1
ATOM 718 C CA . PHE A 1 93 ? 14.591 4.410 -13.824 1.00 97.12 93 PHE A CA 1
ATOM 719 C C . PHE A 1 93 ? 13.996 5.306 -14.912 1.00 97.12 93 PHE A C 1
ATOM 721 O O . PHE A 1 93 ? 13.154 4.891 -15.701 1.00 97.12 93 PHE A O 1
ATOM 728 N N . GLY A 1 94 ? 14.463 6.546 -14.974 1.00 94.25 94 GLY A N 1
ATOM 729 C CA . GLY A 1 94 ? 14.031 7.530 -15.960 1.00 94.25 94 GLY A CA 1
ATOM 730 C C . GLY A 1 94 ? 12.670 8.158 -15.655 1.00 94.25 94 GLY A C 1
ATOM 731 O O . GLY A 1 94 ? 12.198 8.171 -14.517 1.00 94.25 94 GLY A O 1
ATOM 732 N N . ALA A 1 95 ? 12.066 8.746 -16.689 1.00 92.19 95 ALA A N 1
ATOM 733 C CA . ALA A 1 95 ? 10.766 9.399 -16.599 1.00 92.19 95 ALA A CA 1
ATOM 734 C C . ALA A 1 95 ? 9.623 8.400 -16.836 1.00 92.19 95 ALA A C 1
ATOM 736 O O . ALA A 1 95 ? 9.688 7.556 -17.728 1.00 92.19 95 ALA A O 1
ATOM 737 N N . MET A 1 96 ? 8.545 8.540 -16.067 1.00 92.75 96 MET A N 1
ATOM 738 C CA . MET A 1 96 ? 7.328 7.749 -16.232 1.00 92.75 96 MET A CA 1
ATOM 739 C C . MET A 1 96 ? 6.367 8.461 -17.190 1.00 92.75 96 MET A C 1
ATOM 741 O O . MET A 1 96 ? 5.844 9.525 -16.870 1.00 92.75 96 MET A O 1
ATOM 745 N N . SER A 1 97 ? 6.118 7.862 -18.354 1.00 90.12 97 SER A N 1
ATOM 746 C CA . SER A 1 97 ? 5.125 8.337 -19.330 1.00 90.12 97 SER A CA 1
ATOM 747 C C . SER A 1 97 ? 3.753 7.681 -19.151 1.00 90.12 97 SER A C 1
ATOM 749 O O . SER A 1 97 ? 2.729 8.292 -19.448 1.00 90.12 97 SER A O 1
ATOM 751 N N . ASN A 1 98 ? 3.721 6.448 -18.638 1.00 93.00 98 ASN A N 1
ATOM 752 C CA . ASN A 1 98 ? 2.503 5.706 -18.339 1.00 93.00 98 ASN A CA 1
ATOM 753 C C . ASN A 1 98 ? 2.398 5.465 -16.828 1.00 93.00 98 ASN A C 1
ATOM 755 O O . ASN A 1 98 ? 3.153 4.679 -16.268 1.00 93.00 98 ASN A O 1
ATOM 759 N N . PHE A 1 99 ? 1.410 6.079 -16.177 1.00 93.31 99 PHE A N 1
ATOM 760 C CA . PHE A 1 99 ? 1.189 5.977 -14.730 1.00 93.31 99 PHE A CA 1
ATOM 761 C C . PHE A 1 99 ? 0.791 4.573 -14.237 1.00 93.31 99 PHE A C 1
ATOM 763 O O . PHE A 1 99 ? 0.697 4.356 -13.031 1.00 93.31 99 PHE A O 1
ATOM 770 N N . LYS A 1 100 ? 0.559 3.613 -15.139 1.00 94.62 100 LYS A N 1
ATOM 771 C CA . LYS A 1 100 ? 0.334 2.193 -14.818 1.00 94.62 100 LYS A CA 1
ATOM 772 C C . LYS A 1 100 ? 1.577 1.319 -15.032 1.00 94.62 100 LYS A C 1
ATOM 774 O O . LYS A 1 100 ? 1.517 0.127 -14.753 1.00 94.62 100 LYS A O 1
ATOM 779 N N . LEU A 1 101 ? 2.690 1.877 -15.512 1.00 96.62 101 LEU A N 1
ATOM 780 C CA . LEU A 1 101 ? 3.952 1.165 -15.720 1.00 96.62 101 LEU A CA 1
ATOM 781 C C . LEU A 1 101 ? 5.087 1.917 -15.030 1.00 96.62 101 LEU A C 1
ATOM 783 O O . LEU A 1 101 ? 5.465 3.013 -15.436 1.00 96.62 101 LEU A O 1
ATOM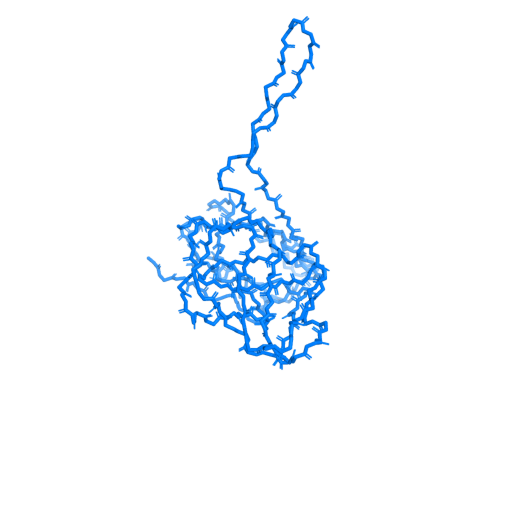 787 N N . LEU A 1 102 ? 5.644 1.313 -13.987 1.00 97.50 102 LEU A N 1
ATOM 788 C CA . LEU A 1 102 ? 6.785 1.849 -13.260 1.00 97.50 102 LEU A CA 1
ATOM 789 C C . LEU A 1 102 ? 8.087 1.369 -13.904 1.00 97.50 102 LEU A C 1
ATOM 791 O O . LEU A 1 102 ? 8.408 0.183 -13.791 1.00 97.50 102 LEU A O 1
ATOM 795 N N . PRO A 1 103 ? 8.860 2.254 -14.554 1.00 97.50 103 PRO A N 1
ATOM 796 C CA . PRO A 1 103 ? 10.192 1.891 -14.996 1.00 97.50 103 PRO A CA 1
ATOM 797 C C . PRO A 1 103 ? 11.116 1.812 -13.777 1.00 97.50 103 PRO A C 1
ATOM 799 O O . PRO A 1 103 ? 11.160 2.717 -12.939 1.00 97.50 103 PRO A O 1
ATOM 802 N N . SER A 1 104 ? 11.838 0.704 -13.660 1.00 97.62 104 SER A N 1
ATOM 803 C CA . SER A 1 104 ? 12.669 0.396 -12.501 1.00 97.62 104 SER A CA 1
ATOM 804 C C . SER A 1 104 ? 13.993 -0.238 -12.910 1.00 97.62 104 SER A C 1
ATOM 806 O O . SER A 1 104 ? 14.102 -0.815 -13.989 1.00 97.62 104 SER A O 1
ATOM 808 N N . ASN A 1 105 ? 15.001 -0.115 -12.055 1.00 97.50 105 ASN A N 1
ATOM 809 C CA . ASN A 1 105 ? 16.330 -0.690 -12.246 1.00 97.50 105 ASN A CA 1
ATOM 810 C C . ASN A 1 105 ? 16.898 -1.159 -10.893 1.00 97.50 105 ASN A C 1
ATOM 812 O O . ASN A 1 105 ? 16.237 -1.032 -9.858 1.00 97.50 105 ASN A O 1
ATOM 816 N N . ASN A 1 106 ? 18.136 -1.651 -10.904 1.00 96.94 106 ASN A N 1
ATOM 817 C CA . ASN A 1 106 ? 18.856 -2.240 -9.782 1.00 96.94 106 ASN A CA 1
ATOM 818 C C . ASN A 1 106 ? 18.279 -3.595 -9.344 1.00 96.94 106 ASN A C 1
ATOM 820 O O . ASN A 1 106 ? 18.288 -3.952 -8.165 1.00 96.94 106 ASN A O 1
ATOM 824 N N . TRP A 1 107 ? 17.771 -4.352 -10.315 1.00 97.25 107 TRP A N 1
ATOM 825 C CA . TRP A 1 107 ? 17.391 -5.745 -10.137 1.00 97.25 107 TRP A CA 1
ATOM 826 C C . TRP A 1 107 ? 18.537 -6.684 -10.540 1.00 97.25 107 TRP A C 1
ATOM 828 O O . TRP A 1 107 ? 19.326 -6.337 -11.420 1.00 97.25 107 TRP A O 1
ATOM 838 N N . PRO A 1 108 ? 18.628 -7.902 -9.973 1.00 96.88 108 PRO A N 1
ATOM 839 C CA . PRO A 1 108 ? 19.467 -8.952 -10.548 1.00 96.88 108 PRO A CA 1
ATOM 840 C C . PRO A 1 108 ? 19.072 -9.192 -12.006 1.00 96.88 108 PRO A C 1
ATOM 842 O O . PRO A 1 108 ? 17.881 -9.225 -12.298 1.00 96.88 108 PRO A O 1
ATOM 845 N N . ALA A 1 109 ? 20.031 -9.350 -12.915 1.00 97.06 109 ALA A N 1
ATOM 846 C CA . ALA A 1 109 ? 19.747 -9.510 -14.342 1.00 97.06 109 ALA A CA 1
ATOM 847 C C . ALA A 1 109 ? 18.968 -10.805 -14.650 1.00 97.06 109 ALA A C 1
ATOM 849 O O . ALA A 1 109 ? 19.180 -11.827 -13.992 1.00 97.06 109 ALA A O 1
ATOM 850 N N . ASN A 1 110 ? 18.100 -10.773 -15.668 1.00 96.81 110 ASN A N 1
ATOM 851 C CA . ASN A 1 110 ? 17.352 -11.934 -16.184 1.00 96.81 110 ASN A CA 1
ATOM 852 C C . ASN A 1 110 ? 16.625 -12.757 -15.101 1.00 96.81 110 ASN A C 1
ATOM 854 O O . ASN A 1 110 ? 16.603 -13.987 -15.151 1.00 96.81 110 ASN A O 1
ATOM 858 N N . THR A 1 111 ? 16.069 -12.091 -14.088 1.00 97.00 111 THR A N 1
ATOM 859 C CA . THR A 1 111 ? 15.514 -12.741 -12.895 1.00 97.00 111 THR A CA 1
ATOM 860 C C . THR A 1 111 ? 14.055 -12.341 -12.697 1.00 97.00 111 THR A C 1
ATOM 862 O O . THR A 1 111 ? 13.692 -11.183 -12.893 1.00 97.00 111 THR A O 1
ATOM 865 N N . LEU A 1 112 ? 13.198 -13.288 -12.295 1.00 96.50 112 LEU A N 1
ATOM 866 C CA . LEU A 1 112 ? 11.847 -12.983 -11.814 1.00 96.50 112 LEU A CA 1
ATOM 867 C C . LEU A 1 112 ? 11.956 -12.238 -10.477 1.00 96.50 112 LEU A C 1
ATOM 869 O O . LEU A 1 112 ? 12.316 -12.834 -9.463 1.00 96.50 112 LEU A O 1
ATOM 873 N N . VAL A 1 113 ? 11.662 -10.942 -10.489 1.00 95.88 113 VAL A N 1
ATOM 874 C CA . VAL A 1 113 ? 11.935 -10.027 -9.371 1.00 95.88 113 VAL A CA 1
ATOM 875 C C . VAL A 1 113 ? 10.695 -9.675 -8.560 1.00 95.88 113 VAL A C 1
ATOM 877 O O . VAL A 1 113 ? 10.808 -9.419 -7.363 1.00 95.88 113 VAL A O 1
ATOM 880 N N . LEU A 1 114 ? 9.519 -9.689 -9.192 1.00 96.19 114 LEU A N 1
ATOM 881 C CA . LEU A 1 114 ? 8.221 -9.438 -8.563 1.00 96.19 114 LEU A CA 1
ATOM 882 C C . LEU A 1 114 ? 7.168 -10.374 -9.154 1.00 96.19 114 LEU A C 1
ATOM 884 O O . LEU A 1 114 ? 7.249 -10.744 -10.328 1.00 96.19 114 LEU A O 1
ATOM 888 N N . ARG A 1 115 ? 6.162 -10.721 -8.353 1.00 95.88 115 ARG A N 1
ATOM 889 C CA . ARG A 1 115 ? 4.994 -11.494 -8.784 1.00 95.88 115 ARG A CA 1
ATOM 890 C C . ARG A 1 115 ? 3.726 -10.656 -8.758 1.00 95.88 115 ARG A C 1
ATOM 892 O O . ARG A 1 115 ? 3.613 -9.681 -8.011 1.00 95.88 115 ARG A O 1
ATOM 899 N N . ALA A 1 116 ? 2.733 -11.073 -9.537 1.00 95.94 116 ALA A N 1
ATOM 900 C CA . ALA A 1 116 ? 1.396 -10.502 -9.450 1.00 95.94 116 ALA A CA 1
ATOM 901 C C . ALA A 1 116 ? 0.851 -10.593 -8.008 1.00 95.94 116 ALA A C 1
ATOM 903 O O . ALA A 1 116 ? 0.855 -11.651 -7.379 1.00 95.94 116 ALA A O 1
ATOM 904 N N . GLY A 1 117 ? 0.359 -9.470 -7.485 1.00 93.31 117 GLY A N 1
ATOM 905 C CA . GLY A 1 117 ? -0.167 -9.346 -6.126 1.00 93.31 117 GLY A CA 1
ATOM 906 C C . GLY A 1 117 ? 0.849 -8.910 -5.065 1.00 93.31 117 GLY A C 1
ATOM 907 O O . GLY A 1 117 ? 0.431 -8.688 -3.920 1.00 93.31 117 GLY A O 1
ATOM 908 N N . ASP A 1 118 ? 2.129 -8.760 -5.422 1.00 95.19 118 ASP A N 1
ATOM 909 C CA . ASP A 1 118 ? 3.121 -8.111 -4.565 1.00 95.19 118 ASP A CA 1
ATOM 910 C C . ASP A 1 118 ? 2.805 -6.619 -4.416 1.00 95.19 118 ASP A C 1
ATOM 912 O O . ASP A 1 118 ? 2.267 -5.979 -5.322 1.00 95.19 118 ASP A O 1
ATOM 916 N N . TYR A 1 119 ? 3.140 -6.056 -3.257 1.00 95.94 119 TYR A N 1
ATOM 917 C CA . TYR A 1 119 ? 3.005 -4.626 -3.001 1.00 95.94 119 TYR A CA 1
ATOM 918 C C . TYR A 1 119 ? 4.365 -3.933 -3.078 1.00 95.94 119 TYR A C 1
ATOM 920 O O . TYR A 1 119 ? 5.385 -4.494 -2.680 1.00 95.94 119 TYR A O 1
ATOM 928 N N . LEU A 1 120 ? 4.361 -2.683 -3.530 1.00 96.81 120 LEU A N 1
ATOM 929 C CA . LEU A 1 120 ? 5.516 -1.789 -3.524 1.00 96.81 120 LEU A CA 1
ATOM 930 C C . LEU A 1 120 ? 5.074 -0.364 -3.193 1.00 96.81 120 LEU A C 1
ATOM 932 O O . LEU A 1 120 ? 3.929 0.005 -3.449 1.00 96.81 120 LEU A O 1
ATOM 936 N N . ALA A 1 121 ? 5.969 0.444 -2.633 1.00 96.38 121 ALA A N 1
ATOM 937 C CA . ALA A 1 121 ? 5.711 1.854 -2.356 1.00 96.38 121 ALA A CA 1
ATOM 938 C C . ALA A 1 121 ? 6.792 2.750 -2.963 1.00 96.38 121 ALA A C 1
ATOM 940 O O . ALA A 1 121 ? 7.987 2.483 -2.820 1.00 96.38 121 ALA A O 1
ATOM 941 N N . VAL A 1 122 ? 6.366 3.823 -3.632 1.00 95.75 122 VAL A N 1
ATOM 942 C CA . VAL A 1 122 ? 7.247 4.808 -4.282 1.00 95.75 122 VAL A CA 1
ATOM 943 C C . VAL A 1 122 ? 6.574 6.170 -4.235 1.00 95.75 122 VAL A C 1
ATOM 945 O O . VAL A 1 122 ? 5.377 6.275 -4.487 1.00 95.75 122 VAL A O 1
ATOM 948 N N . GLY A 1 123 ? 7.328 7.223 -3.912 1.00 90.81 123 GLY A N 1
ATOM 949 C CA . GLY A 1 123 ? 6.787 8.587 -3.901 1.00 90.81 123 GLY A CA 1
ATOM 950 C C . GLY A 1 123 ? 5.644 8.803 -2.900 1.00 90.81 123 GLY A C 1
ATOM 951 O O . GLY A 1 123 ? 4.828 9.691 -3.104 1.00 90.81 123 GLY A O 1
ATOM 952 N N . GLY A 1 124 ? 5.566 7.986 -1.843 1.00 90.25 124 GLY A N 1
ATOM 953 C CA . GLY A 1 124 ? 4.490 8.038 -0.844 1.00 90.25 124 GLY A CA 1
ATOM 954 C C . GLY A 1 124 ? 3.202 7.306 -1.241 1.00 90.25 124 GLY A C 1
ATOM 955 O O . GLY A 1 124 ? 2.265 7.270 -0.445 1.00 90.25 124 GLY A O 1
ATOM 956 N N . GLU A 1 125 ? 3.154 6.693 -2.428 1.00 93.88 125 GLU A N 1
ATOM 957 C CA . GLU A 1 125 ? 2.004 5.925 -2.902 1.00 93.88 125 GLU A CA 1
ATOM 958 C C . GLU A 1 125 ? 2.266 4.415 -2.802 1.00 93.88 125 GLU A C 1
ATOM 960 O O . GLU A 1 125 ? 3.302 3.920 -3.255 1.00 93.88 125 GLU A O 1
ATOM 965 N N . LEU A 1 126 ? 1.293 3.672 -2.265 1.00 95.56 126 LEU A N 1
ATOM 966 C CA . LEU A 1 126 ? 1.284 2.208 -2.282 1.00 95.56 126 LEU A CA 1
ATOM 967 C C . LEU A 1 126 ? 0.699 1.709 -3.605 1.00 95.56 126 LEU A C 1
ATOM 969 O O . LEU A 1 126 ? -0.329 2.208 -4.072 1.00 95.56 126 LEU A O 1
ATOM 973 N N . LYS A 1 127 ? 1.317 0.686 -4.187 1.00 96.06 127 LYS A N 1
ATOM 974 C CA . LYS A 1 127 ? 0.904 0.059 -5.443 1.00 96.06 127 LYS A CA 1
ATOM 975 C C . LYS A 1 127 ? 0.944 -1.456 -5.325 1.00 96.06 127 LYS A C 1
ATOM 977 O O . LYS A 1 127 ? 1.736 -2.005 -4.565 1.00 96.06 127 LYS A O 1
ATOM 982 N N . MET A 1 128 ? 0.098 -2.114 -6.104 1.00 96.12 128 MET A N 1
ATOM 983 C CA . MET A 1 128 ? 0.091 -3.555 -6.302 1.00 96.12 128 MET A CA 1
ATOM 984 C C . MET A 1 128 ? 0.620 -3.872 -7.696 1.00 96.12 128 MET A C 1
ATOM 986 O O . MET A 1 128 ? 0.205 -3.256 -8.677 1.00 96.12 128 MET A O 1
ATOM 990 N N . VAL A 1 129 ? 1.511 -4.849 -7.774 1.00 97.00 129 VAL A N 1
ATOM 991 C CA . VAL A 1 129 ? 2.022 -5.422 -9.015 1.00 97.00 129 VAL A CA 1
ATOM 992 C C . VAL A 1 129 ? 0.920 -6.264 -9.657 1.00 97.00 129 VAL A C 1
ATOM 994 O O . VAL A 1 129 ? 0.312 -7.107 -9.002 1.00 97.00 129 VAL A O 1
ATOM 997 N N . THR A 1 130 ? 0.635 -6.032 -10.934 1.00 96.94 130 THR A N 1
ATOM 998 C CA . THR A 1 130 ? -0.506 -6.658 -11.635 1.00 96.94 130 THR A CA 1
ATOM 999 C C . THR A 1 130 ? -0.118 -7.838 -12.523 1.00 96.94 130 THR A C 1
ATOM 1001 O O . THR A 1 130 ? -0.994 -8.599 -12.924 1.00 96.94 130 THR A O 1
ATOM 1004 N N . ALA A 1 131 ? 1.174 -8.024 -12.795 1.00 97.31 131 ALA A N 1
ATOM 1005 C CA . ALA A 1 131 ? 1.708 -9.163 -13.534 1.00 97.31 131 ALA A CA 1
ATOM 1006 C C . ALA A 1 131 ? 3.109 -9.519 -13.030 1.00 97.31 131 ALA A C 1
ATOM 1008 O O . ALA A 1 131 ? 3.796 -8.668 -12.466 1.00 97.31 131 ALA A O 1
ATOM 1009 N N . ASP A 1 132 ? 3.532 -10.758 -13.257 1.00 97.56 132 ASP A N 1
ATOM 1010 C CA . ASP A 1 132 ? 4.896 -11.198 -12.971 1.00 97.56 132 ASP A CA 1
ATOM 1011 C C . ASP A 1 132 ? 5.915 -10.360 -13.756 1.00 97.56 132 ASP A C 1
ATOM 1013 O O . ASP A 1 132 ? 5.710 -10.042 -14.929 1.00 97.56 132 ASP A O 1
ATOM 1017 N N . VAL A 1 133 ? 7.013 -9.989 -13.096 1.00 97.62 133 VAL A N 1
ATOM 1018 C CA . VAL A 1 133 ? 8.029 -9.092 -13.652 1.00 97.62 133 VAL A CA 1
ATOM 1019 C C . VAL A 1 133 ? 9.386 -9.768 -13.650 1.00 97.62 133 VAL A C 1
ATOM 1021 O O . VAL A 1 133 ? 9.929 -10.102 -12.596 1.00 97.62 133 VAL A O 1
ATOM 1024 N N . THR A 1 134 ? 9.964 -9.898 -14.839 1.00 97.88 134 THR A N 1
ATOM 1025 C CA . THR A 1 134 ? 11.345 -10.334 -15.042 1.00 97.88 134 THR A CA 1
ATOM 1026 C C . THR A 1 134 ? 12.190 -9.144 -15.485 1.00 97.88 134 THR A C 1
ATOM 1028 O O . THR A 1 134 ? 11.778 -8.380 -16.357 1.00 97.88 134 THR A O 1
ATOM 1031 N N . SER A 1 135 ? 13.352 -8.969 -14.865 1.00 97.69 135 SER A N 1
ATOM 1032 C CA . SER A 1 135 ? 14.350 -7.977 -15.272 1.00 97.69 135 SER A CA 1
ATOM 1033 C C . SER A 1 135 ? 15.089 -8.401 -16.542 1.00 97.69 135 SER A C 1
ATOM 1035 O O . SER A 1 135 ? 15.222 -9.589 -16.831 1.00 97.69 135 SER A O 1
ATOM 1037 N N . ASP A 1 136 ? 15.608 -7.434 -17.290 1.00 97.38 136 ASP A N 1
ATOM 1038 C CA . ASP A 1 136 ? 16.461 -7.683 -18.451 1.00 97.38 136 ASP A CA 1
ATOM 1039 C C . ASP A 1 136 ? 17.935 -7.927 -18.066 1.00 97.38 136 ASP A C 1
ATOM 1041 O O . ASP A 1 136 ? 18.303 -8.005 -16.888 1.00 97.38 136 ASP A O 1
ATOM 1045 N N . GLY A 1 137 ? 18.805 -8.045 -19.075 1.00 97.31 137 GLY A N 1
ATOM 1046 C CA . GLY A 1 137 ? 20.247 -8.235 -18.891 1.00 97.31 137 GLY A CA 1
ATOM 1047 C C . GLY A 1 137 ? 20.966 -7.070 -18.197 1.00 97.31 137 GLY A C 1
ATOM 1048 O O . GLY A 1 137 ? 22.066 -7.262 -17.686 1.00 97.31 137 GLY A O 1
ATOM 1049 N N . SER A 1 138 ? 20.346 -5.889 -18.150 1.00 96.50 138 SER A N 1
ATOM 1050 C CA . SER A 1 138 ? 20.866 -4.693 -17.477 1.00 96.50 138 SER A CA 1
ATOM 1051 C C . SER A 1 138 ? 20.266 -4.493 -16.082 1.00 96.50 138 SER A C 1
ATOM 1053 O O . SER A 1 138 ? 20.574 -3.496 -15.433 1.00 96.50 138 SER A O 1
ATOM 1055 N N . GLY A 1 139 ? 19.406 -5.407 -15.613 1.00 96.94 139 GLY A N 1
ATOM 1056 C CA . GLY A 1 139 ? 18.707 -5.261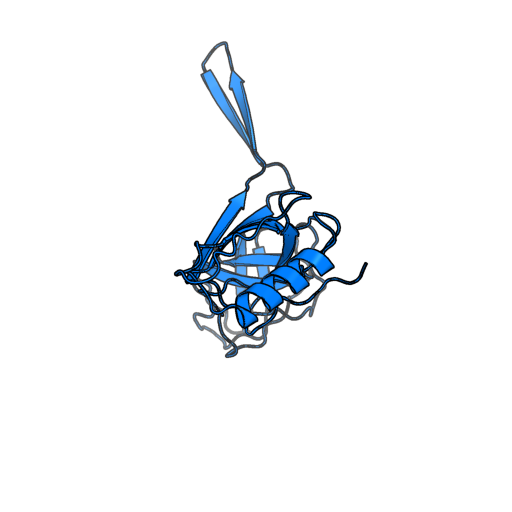 -14.336 1.00 96.94 139 GLY A CA 1
ATOM 1057 C C . GLY A 1 139 ? 17.551 -4.257 -14.378 1.00 96.94 139 GLY A C 1
ATOM 1058 O O . GLY A 1 139 ? 17.087 -3.822 -13.322 1.00 96.94 139 GLY A O 1
ATOM 1059 N N . ILE A 1 140 ? 17.073 -3.893 -15.572 1.00 97.56 140 ILE A N 1
ATOM 1060 C CA . ILE A 1 140 ? 15.942 -2.986 -15.783 1.00 97.56 140 ILE A CA 1
ATOM 1061 C C . ILE A 1 140 ? 14.657 -3.808 -15.884 1.00 97.56 140 ILE A C 1
ATOM 1063 O O . ILE A 1 140 ? 14.630 -4.884 -16.477 1.00 97.56 140 ILE A O 1
ATOM 1067 N N . ALA A 1 141 ? 13.570 -3.299 -15.311 1.00 97.38 141 ALA A N 1
ATOM 1068 C CA . ALA A 1 141 ? 12.253 -3.911 -15.411 1.00 97.38 141 ALA A CA 1
ATOM 1069 C C . ALA A 1 141 ? 11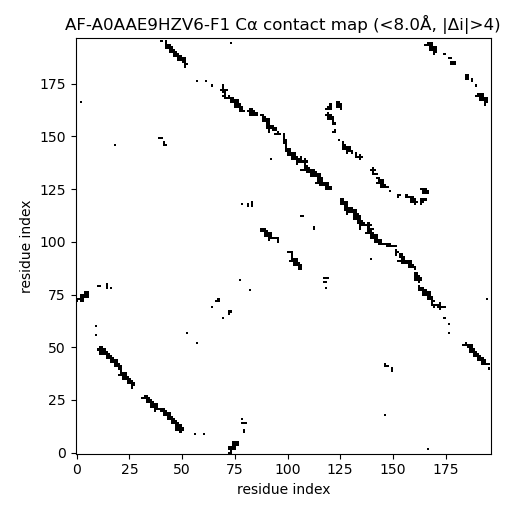.147 -2.854 -15.504 1.00 97.38 141 ALA A C 1
ATOM 1071 O O . ALA A 1 141 ? 11.209 -1.806 -14.854 1.00 97.38 141 ALA A O 1
ATOM 1072 N N . SER A 1 142 ? 10.100 -3.147 -16.276 1.00 96.81 142 SER A N 1
ATOM 1073 C CA . SER A 1 142 ? 8.870 -2.352 -16.299 1.00 96.81 142 SER A CA 1
ATOM 1074 C C . SER A 1 142 ? 7.811 -3.053 -15.456 1.00 96.81 142 SER A C 1
ATOM 1076 O O . SER A 1 142 ? 7.381 -4.154 -15.791 1.00 96.81 142 SER A O 1
ATOM 1078 N N . VAL A 1 143 ? 7.426 -2.443 -14.337 1.00 97.69 143 VAL A N 1
ATOM 1079 C CA . VAL A 1 143 ? 6.511 -3.047 -13.364 1.00 97.69 143 VAL A CA 1
ATOM 1080 C C . VAL A 1 143 ? 5.091 -2.536 -13.624 1.00 97.69 143 VAL A C 1
ATOM 1082 O O . VAL A 1 143 ? 4.835 -1.346 -13.420 1.00 97.69 143 VAL A O 1
ATOM 1085 N N . PRO A 1 144 ? 4.145 -3.387 -14.055 1.00 97.81 144 PRO A N 1
ATOM 1086 C CA . PRO A 1 144 ? 2.762 -2.979 -14.243 1.00 97.81 144 PRO A CA 1
ATOM 1087 C C . PRO A 1 144 ? 2.054 -2.888 -12.891 1.00 97.81 144 PRO A C 1
ATOM 1089 O O . PRO A 1 144 ? 2.031 -3.849 -12.118 1.00 97.81 144 PRO A O 1
ATOM 1092 N N . VAL A 1 145 ? 1.454 -1.736 -12.601 1.00 96.56 145 VAL A N 1
ATOM 1093 C CA . VAL A 1 145 ? 0.919 -1.406 -11.276 1.00 96.56 145 VAL A CA 1
ATOM 1094 C C . VAL A 1 145 ? -0.552 -0.999 -11.292 1.00 96.56 145 VAL A C 1
ATOM 1096 O O . VAL A 1 145 ? -1.048 -0.394 -12.244 1.00 96.56 145 VAL A O 1
ATOM 1099 N N . ALA A 1 146 ? -1.23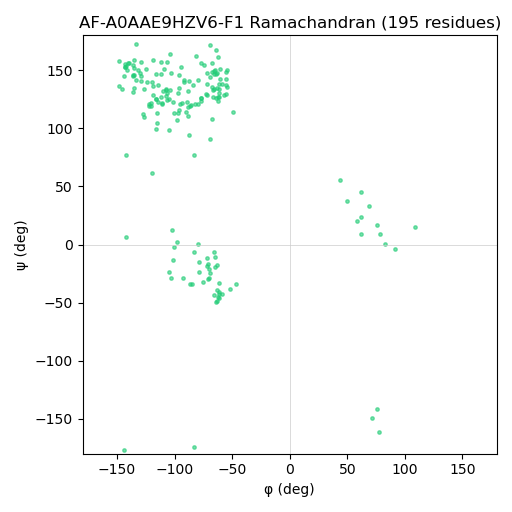2 -1.266 -10.178 1.00 94.44 146 ALA A N 1
ATOM 1100 C CA . ALA A 1 146 ? -2.543 -0.721 -9.850 1.00 94.44 146 ALA A CA 1
ATOM 1101 C C . ALA A 1 146 ? -2.596 -0.262 -8.375 1.00 94.44 146 ALA A C 1
ATOM 1103 O O . ALA A 1 146 ? -1.985 -0.905 -7.519 1.00 94.44 146 ALA A O 1
ATOM 1104 N N . PRO A 1 147 ? -3.327 0.819 -8.039 1.00 93.75 147 PRO A N 1
ATOM 1105 C CA . PRO A 1 147 ? -3.899 1.802 -8.964 1.00 93.75 147 PRO A CA 1
ATOM 1106 C C . PRO A 1 147 ? -2.804 2.563 -9.721 1.00 93.75 147 PRO A C 1
ATOM 1108 O O . PRO A 1 147 ? -1.640 2.509 -9.336 1.00 93.75 147 PRO A O 1
ATOM 1111 N N . ALA A 1 148 ? -3.169 3.306 -10.768 1.00 92.69 148 ALA A N 1
ATOM 1112 C CA . ALA A 1 148 ? -2.221 4.193 -11.443 1.00 92.69 148 ALA A CA 1
ATOM 1113 C C . ALA A 1 148 ? -1.572 5.177 -10.446 1.00 92.69 148 ALA A C 1
ATOM 1115 O O . ALA A 1 148 ? -2.181 5.556 -9.439 1.00 92.69 148 ALA A O 1
ATOM 1116 N N . PHE A 1 149 ? -0.325 5.570 -10.693 1.00 93.00 149 PHE A N 1
ATOM 1117 C CA . PHE A 1 149 ? 0.325 6.667 -9.978 1.00 93.00 149 PHE A CA 1
ATOM 1118 C C . PHE A 1 149 ? -0.441 7.976 -10.193 1.00 93.00 149 PHE A C 1
ATOM 1120 O O . PHE A 1 149 ? -0.942 8.235 -11.287 1.00 93.00 149 PHE A O 1
ATOM 1127 N N . ARG A 1 150 ? -0.534 8.808 -9.153 1.00 90.38 150 ARG A N 1
ATOM 1128 C CA . ARG A 1 150 ? -1.150 10.143 -9.256 1.00 90.38 150 ARG A CA 1
ATOM 1129 C C . ARG A 1 150 ? -0.137 11.164 -9.742 1.00 90.38 150 ARG A C 1
ATOM 1131 O O . ARG A 1 150 ? -0.475 12.069 -10.499 1.00 90.38 150 ARG A O 1
ATOM 1138 N N . LYS A 1 151 ? 1.119 10.976 -9.339 1.00 90.62 151 LYS A N 1
ATOM 1139 C CA . LYS A 1 151 ? 2.261 11.763 -9.789 1.00 90.62 151 LYS A CA 1
ATOM 1140 C C . LYS A 1 151 ? 3.414 10.840 -10.161 1.00 90.62 151 LYS A C 1
ATOM 1142 O O . LYS A 1 151 ? 3.667 9.845 -9.488 1.00 90.62 151 LYS A O 1
ATOM 1147 N N . ALA A 1 152 ? 4.127 11.187 -11.231 1.00 93.44 152 ALA A N 1
ATOM 1148 C CA . ALA A 1 152 ? 5.310 10.447 -11.637 1.00 93.44 152 ALA A CA 1
ATOM 1149 C C . ALA A 1 152 ? 6.363 10.543 -10.516 1.00 93.44 152 ALA A C 1
ATOM 1151 O O . ALA A 1 152 ? 6.720 11.663 -10.124 1.00 93.44 152 ALA A O 1
ATOM 1152 N N . PRO A 1 153 ? 6.852 9.412 -9.975 1.00 94.81 153 PRO A N 1
ATOM 1153 C CA . PRO A 1 153 ? 7.933 9.443 -9.006 1.00 94.81 153 PRO A CA 1
ATOM 1154 C C . PRO A 1 153 ? 9.212 9.963 -9.672 1.00 94.81 153 PRO A C 1
ATOM 1156 O O . PRO A 1 153 ? 9.431 9.778 -10.870 1.00 94.81 153 PRO A O 1
ATOM 1159 N N . ALA A 1 154 ? 10.057 10.640 -8.893 1.00 95.06 154 ALA A N 1
ATOM 1160 C CA . ALA A 1 154 ? 11.323 11.161 -9.393 1.00 95.06 154 ALA A CA 1
ATOM 1161 C C . ALA A 1 154 ? 12.253 10.024 -9.847 1.00 95.06 154 ALA A C 1
ATOM 1163 O O . ALA A 1 154 ? 12.270 8.945 -9.251 1.00 95.06 154 ALA A O 1
ATOM 1164 N N . ASN A 1 155 ? 13.066 10.292 -10.870 1.00 96.62 155 ASN A N 1
ATOM 1165 C 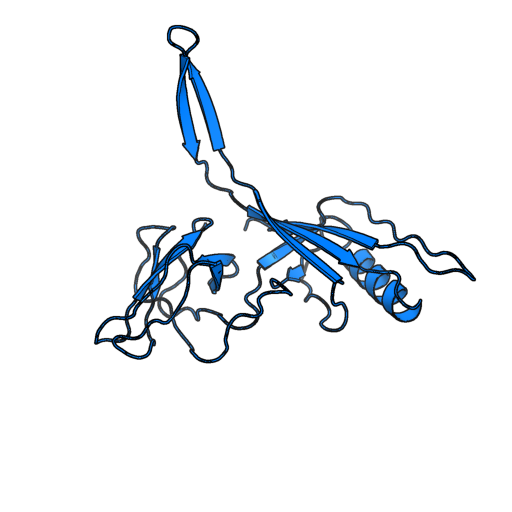CA . ASN A 1 155 ? 14.143 9.387 -11.260 1.00 96.62 155 ASN A CA 1
ATOM 1166 C C . ASN A 1 155 ? 15.074 9.117 -10.062 1.00 96.62 155 ASN A C 1
ATOM 1168 O O . ASN A 1 155 ? 15.337 10.024 -9.271 1.00 96.62 155 ASN A O 1
ATOM 1172 N N . ASN A 1 156 ? 15.572 7.886 -9.940 1.00 96.38 156 ASN A N 1
ATOM 1173 C CA . ASN A 1 156 ? 16.363 7.388 -8.810 1.00 96.38 156 ASN A CA 1
ATOM 1174 C C . ASN A 1 156 ? 15.640 7.379 -7.449 1.00 96.38 156 ASN A C 1
ATOM 1176 O O . ASN A 1 156 ? 16.279 7.118 -6.429 1.00 96.38 156 ASN A O 1
ATOM 1180 N N . ALA A 1 157 ? 14.325 7.630 -7.391 1.00 97.12 157 ALA A N 1
ATOM 1181 C CA . ALA A 1 157 ? 13.576 7.438 -6.153 1.00 97.12 157 ALA A CA 1
ATOM 1182 C C . ALA A 1 157 ? 13.630 5.962 -5.726 1.00 97.12 157 ALA A C 1
ATOM 1184 O O . ALA A 1 157 ? 13.487 5.059 -6.554 1.00 97.12 157 ALA A O 1
ATOM 1185 N N . ALA A 1 158 ? 13.821 5.721 -4.430 1.00 96.50 158 ALA A N 1
ATOM 1186 C CA . ALA A 1 158 ? 13.853 4.371 -3.885 1.00 96.50 158 ALA A CA 1
ATOM 1187 C C . ALA A 1 158 ? 12.476 3.705 -4.001 1.00 96.50 158 ALA A C 1
ATOM 1189 O O . ALA A 1 158 ? 11.453 4.294 -3.634 1.00 96.50 158 ALA A O 1
ATOM 1190 N N . ILE A 1 159 ? 12.463 2.463 -4.478 1.00 97.19 159 ILE A N 1
ATOM 1191 C CA . ILE A 1 159 ? 11.269 1.626 -4.508 1.00 97.19 159 ILE A CA 1
ATOM 1192 C C . ILE A 1 159 ? 11.296 0.736 -3.264 1.00 97.19 159 ILE A C 1
ATOM 1194 O O . ILE A 1 159 ? 12.180 -0.098 -3.084 1.00 97.19 159 ILE A O 1
ATOM 1198 N N . THR A 1 160 ? 10.318 0.924 -2.381 1.00 96.88 160 THR A N 1
ATOM 1199 C CA . THR A 1 160 ? 10.217 0.172 -1.127 1.00 96.88 160 THR A CA 1
ATOM 1200 C C . THR A 1 160 ? 9.423 -1.106 -1.352 1.00 96.88 160 THR A C 1
ATOM 1202 O O . THR A 1 160 ? 8.244 -1.043 -1.694 1.00 96.88 160 THR A O 1
ATOM 1205 N N . LEU A 1 161 ? 10.057 -2.257 -1.124 1.00 96.50 161 LEU A N 1
ATOM 1206 C CA . LEU A 1 161 ? 9.420 -3.578 -1.205 1.00 96.50 161 LEU A CA 1
ATOM 1207 C C . LEU A 1 161 ? 9.141 -4.204 0.166 1.00 96.50 161 LEU A C 1
ATOM 1209 O O . LEU A 1 161 ? 8.262 -5.050 0.284 1.00 96.50 161 LEU A O 1
ATOM 1213 N N . ASN A 1 162 ? 9.878 -3.801 1.204 1.00 95.38 162 ASN A N 1
ATOM 1214 C CA . ASN A 1 162 ? 9.692 -4.298 2.564 1.00 95.38 162 ASN A CA 1
ATOM 1215 C C . ASN A 1 162 ? 8.746 -3.377 3.338 1.00 95.38 162 ASN A C 1
ATOM 1217 O O . ASN A 1 162 ? 9.030 -2.192 3.503 1.00 95.38 162 ASN A O 1
ATOM 1221 N N . LYS A 1 163 ? 7.640 -3.938 3.829 1.00 94.25 163 LYS A N 1
ATOM 1222 C CA . LYS A 1 163 ? 6.533 -3.243 4.499 1.00 94.25 163 LYS A CA 1
ATOM 1223 C C . LYS A 1 163 ? 6.150 -1.950 3.763 1.00 94.25 163 LYS A C 1
ATOM 1225 O O . LYS A 1 163 ? 6.176 -0.880 4.378 1.00 94.25 163 LYS A O 1
ATOM 1230 N N . PRO A 1 164 ? 5.821 -2.029 2.458 1.00 95.69 164 PRO A N 1
ATOM 1231 C CA . PRO A 1 164 ? 5.458 -0.857 1.673 1.00 95.69 164 PRO A CA 1
ATOM 1232 C C . PRO A 1 164 ? 4.211 -0.212 2.280 1.00 95.69 164 PRO A C 1
ATOM 1234 O O . PRO A 1 164 ? 3.258 -0.908 2.632 1.00 95.69 164 PRO A O 1
ATOM 1237 N N . ARG A 1 165 ? 4.228 1.112 2.444 1.00 94.75 165 ARG A N 1
ATOM 1238 C CA . ARG A 1 165 ? 3.194 1.843 3.189 1.00 94.75 165 ARG A CA 1
ATOM 1239 C C . ARG A 1 165 ? 2.352 2.725 2.276 1.00 94.75 165 ARG A C 1
ATOM 1241 O O . ARG A 1 165 ? 2.870 3.299 1.323 1.00 94.75 165 ARG A O 1
ATOM 1248 N N . ALA A 1 166 ? 1.080 2.873 2.626 1.00 94.88 166 ALA A N 1
ATOM 1249 C CA . ALA A 1 166 ? 0.202 3.929 2.136 1.00 94.88 166 ALA A CA 1
ATOM 1250 C C . ALA A 1 166 ? -0.092 4.925 3.265 1.00 94.88 166 ALA A C 1
ATOM 1252 O O . ALA A 1 166 ? -0.110 4.550 4.440 1.00 94.88 166 ALA A O 1
ATOM 1253 N N . THR A 1 167 ? -0.349 6.181 2.904 1.00 95.25 167 THR A N 1
ATOM 1254 C CA . THR A 1 167 ? -0.847 7.190 3.847 1.00 95.25 167 THR A CA 1
ATOM 1255 C C . THR A 1 167 ? -2.365 7.098 3.919 1.00 95.25 167 THR A C 1
ATOM 1257 O O . THR A 1 167 ? -3.053 7.275 2.917 1.00 95.25 167 THR A O 1
ATOM 1260 N N . MET A 1 168 ? -2.886 6.820 5.106 1.00 95.50 168 MET A N 1
ATOM 1261 C CA . MET A 1 168 ? -4.290 6.530 5.371 1.00 95.50 168 MET A CA 1
ATOM 1262 C C . MET A 1 168 ? -4.895 7.564 6.322 1.00 95.50 168 MET A C 1
ATOM 1264 O O . MET A 1 168 ? -4.186 8.212 7.092 1.00 95.50 168 MET A O 1
ATOM 1268 N N . MET A 1 169 ? -6.218 7.676 6.288 1.00 94.50 169 MET A N 1
ATOM 1269 C CA . MET A 1 169 ? -7.046 8.380 7.269 1.00 94.50 169 MET A CA 1
ATOM 1270 C C . MET A 1 169 ? -8.260 7.518 7.626 1.00 94.50 169 MET A C 1
ATOM 1272 O O . MET A 1 169 ? -8.641 6.633 6.852 1.00 94.50 169 MET A O 1
ATOM 1276 N N . LEU A 1 170 ? -8.879 7.768 8.781 1.00 94.12 170 LEU A N 1
ATOM 1277 C CA . LEU A 1 170 ? -10.132 7.103 9.149 1.00 94.12 170 LEU A CA 1
ATOM 1278 C C . LEU A 1 170 ? -11.237 7.425 8.133 1.00 94.12 170 LEU A C 1
ATOM 1280 O O . LEU A 1 170 ? -11.229 8.474 7.491 1.00 94.12 170 LEU A O 1
ATOM 1284 N N . THR A 1 171 ? -12.190 6.508 7.963 1.00 92.19 171 THR A N 1
ATOM 1285 C CA . THR A 1 171 ? -13.344 6.740 7.075 1.00 92.19 171 THR A CA 1
ATOM 1286 C C . THR A 1 171 ? -14.432 7.612 7.690 1.00 92.19 171 THR A C 1
ATOM 1288 O O . THR A 1 171 ? -15.317 8.043 6.958 1.00 92.19 171 THR A O 1
ATOM 1291 N N . ALA A 1 172 ? -14.393 7.817 9.006 1.00 88.06 172 ALA A N 1
ATOM 1292 C CA . ALA A 1 172 ? -15.367 8.584 9.768 1.00 88.06 172 ALA A CA 1
ATOM 1293 C C . ALA A 1 172 ? -14.656 9.411 10.848 1.00 88.06 172 ALA A C 1
ATOM 1295 O O . ALA A 1 172 ? -13.554 9.060 11.277 1.00 88.06 172 ALA A O 1
ATOM 1296 N N . ASP A 1 173 ? -15.298 10.498 11.278 1.00 86.81 173 ASP A N 1
ATOM 1297 C CA . ASP A 1 173 ? -14.817 11.371 12.360 1.00 86.81 173 ASP A CA 1
ATOM 1298 C C . ASP A 1 173 ? -15.103 10.812 13.761 1.00 86.81 173 ASP A C 1
ATOM 1300 O O . ASP A 1 173 ? -14.732 11.411 14.768 1.00 86.81 173 ASP A O 1
ATOM 1304 N N . GLU A 1 174 ? -15.728 9.642 13.828 1.00 83.25 174 GLU A N 1
ATOM 1305 C CA . GLU A 1 174 ? -16.019 8.921 15.056 1.00 83.25 174 GLU A CA 1
ATOM 1306 C C . GLU A 1 174 ? -15.273 7.585 15.091 1.00 83.25 174 GLU A C 1
ATOM 1308 O O . GLU A 1 174 ? -15.072 6.918 14.071 1.00 83.25 174 GLU A O 1
ATOM 1313 N N . TYR A 1 175 ? -14.876 7.181 16.293 1.00 81.00 175 TYR A N 1
ATOM 1314 C CA . TYR A 1 175 ? -14.468 5.818 16.590 1.00 81.00 175 TYR A CA 1
ATOM 1315 C C . TYR A 1 175 ? -15.100 5.408 17.919 1.00 81.00 175 TYR A C 1
ATOM 1317 O O . TYR A 1 175 ? -15.257 6.223 18.827 1.00 81.00 175 TYR A O 1
ATOM 1325 N N . SER A 1 176 ? -15.454 4.134 18.037 1.00 78.94 176 SER A N 1
ATOM 1326 C CA . SER A 1 176 ? -15.974 3.560 19.273 1.00 78.94 176 SER A CA 1
ATOM 1327 C C . SER A 1 176 ? -15.314 2.214 19.511 1.00 78.94 176 SER A C 1
ATOM 1329 O O . SER A 1 176 ? -15.272 1.373 18.610 1.00 78.94 176 SER A O 1
ATOM 1331 N N . VAL A 1 177 ? -14.820 2.006 20.724 1.00 80.88 177 VAL A N 1
ATOM 1332 C CA . VAL A 1 177 ? -14.248 0.738 21.164 1.00 80.88 177 VAL A CA 1
ATOM 1333 C C . VAL A 1 177 ? -15.057 0.268 22.365 1.00 80.88 177 VAL A C 1
ATOM 1335 O O . VAL A 1 177 ? -15.162 0.968 23.367 1.00 80.88 177 VAL A O 1
ATOM 1338 N N . SER A 1 178 ? -15.692 -0.896 22.243 1.00 76.50 178 SER A N 1
ATOM 1339 C CA . SER A 1 178 ? -16.497 -1.457 23.327 1.00 76.50 178 SER A CA 1
ATOM 1340 C C . SER A 1 178 ? -15.599 -2.178 24.325 1.00 76.50 178 SER A C 1
ATOM 1342 O O . SER A 1 178 ? -14.929 -3.153 23.981 1.00 76.50 178 SER A O 1
ATOM 1344 N N . VAL A 1 179 ? -15.627 -1.727 25.579 1.00 71.38 179 VAL A N 1
ATOM 1345 C CA . VAL A 1 179 ? -14.937 -2.370 26.702 1.00 71.38 179 VAL A CA 1
ATOM 1346 C C . VAL A 1 179 ? -15.983 -2.957 27.645 1.00 71.38 179 VAL A C 1
ATOM 1348 O O . VAL A 1 179 ? -16.896 -2.254 28.075 1.00 71.38 179 VAL A O 1
ATOM 1351 N N . ILE A 1 180 ? -15.860 -4.247 27.969 1.00 73.69 180 ILE A N 1
ATOM 1352 C CA . ILE A 1 180 ? -16.786 -4.952 28.866 1.00 73.69 180 ILE A CA 1
ATOM 1353 C C . ILE A 1 180 ? -16.013 -5.408 30.109 1.00 73.69 180 ILE A C 1
ATOM 1355 O O . ILE A 1 180 ? -15.340 -6.440 30.064 1.00 73.69 180 ILE A O 1
ATOM 1359 N N . PRO A 1 181 ? -16.101 -4.676 31.235 1.00 68.25 181 PRO A N 1
ATOM 1360 C CA . PRO A 1 181 ? -15.438 -5.078 32.469 1.00 68.25 181 PRO A CA 1
ATOM 1361 C C . PRO A 1 181 ? -15.874 -6.483 32.920 1.00 68.25 181 PRO A C 1
ATOM 1363 O O . PRO A 1 181 ? -17.066 -6.773 33.027 1.00 68.25 181 PRO A O 1
ATOM 1366 N N . GLY A 1 182 ? -14.906 -7.366 33.190 1.00 63.72 182 GLY A N 1
ATOM 1367 C CA . GLY A 1 182 ? -15.159 -8.717 33.710 1.00 63.72 182 GLY A CA 1
ATOM 1368 C C . GLY A 1 182 ? -15.632 -9.759 32.684 1.00 63.72 182 GLY A C 1
ATOM 1369 O O . GLY A 1 182 ? -16.019 -10.857 33.086 1.00 63.72 182 GLY A O 1
ATOM 1370 N N . ARG A 1 183 ? -15.607 -9.458 31.376 1.00 63.94 183 ARG A N 1
ATOM 1371 C CA . ARG A 1 183 ? -15.875 -10.423 30.289 1.00 63.94 183 ARG A CA 1
ATOM 1372 C C . ARG A 1 183 ? -14.827 -10.320 29.179 1.00 63.94 183 ARG A C 1
ATOM 1374 O O . ARG A 1 183 ? -13.980 -9.437 29.184 1.00 63.94 183 ARG A O 1
ATOM 1381 N N . ILE A 1 184 ? -14.894 -11.250 28.226 1.00 60.50 184 ILE A N 1
ATOM 1382 C CA . ILE A 1 184 ? -14.149 -11.166 26.966 1.00 60.50 184 ILE A CA 1
ATOM 1383 C C . ILE A 1 184 ? -14.679 -9.939 26.201 1.00 60.50 184 ILE A C 1
ATOM 1385 O O . ILE A 1 184 ? -15.892 -9.814 26.037 1.00 60.50 184 ILE A O 1
ATOM 1389 N N . SER A 1 185 ? -13.784 -9.030 25.801 1.00 67.31 185 SER A N 1
ATOM 1390 C CA . SER A 1 185 ? -14.100 -7.828 25.014 1.00 67.31 185 SER A CA 1
ATOM 1391 C C . SER A 1 185 ? -14.682 -8.187 23.641 1.00 67.31 185 SER A C 1
ATOM 1393 O O . SER A 1 185 ? -14.523 -9.313 23.181 1.00 67.31 185 SER A O 1
ATOM 1395 N N . ASP A 1 186 ? -15.364 -7.252 22.979 1.00 74.38 186 ASP A N 1
ATOM 1396 C CA . ASP A 1 186 ? -15.831 -7.467 21.605 1.00 74.38 186 ASP A CA 1
ATOM 1397 C C . ASP A 1 186 ? -14.708 -7.213 20.588 1.00 74.38 186 ASP A C 1
ATOM 1399 O O . ASP A 1 186 ? -13.689 -6.579 20.878 1.00 74.38 186 ASP A O 1
ATOM 1403 N N . SER A 1 187 ? -14.888 -7.712 19.363 1.00 79.50 187 SER A N 1
ATOM 1404 C CA . SER A 1 187 ? -13.974 -7.408 18.262 1.00 79.50 187 SER A CA 1
ATOM 1405 C C . SER A 1 187 ? -14.058 -5.933 17.867 1.00 79.50 187 SER A C 1
ATOM 1407 O O . SER A 1 187 ? -15.154 -5.407 17.669 1.00 79.50 187 SER A O 1
ATOM 1409 N N . VAL A 1 188 ? -12.909 -5.291 17.658 1.00 85.06 188 VAL A N 1
ATOM 1410 C CA . VAL A 1 188 ? -12.836 -3.902 17.180 1.00 85.06 188 VAL A CA 1
ATOM 1411 C C . VAL A 1 188 ? -12.616 -3.893 15.674 1.00 85.06 188 VAL A C 1
ATOM 1413 O O . VAL A 1 188 ? -11.698 -4.547 15.176 1.00 85.06 188 VAL A O 1
ATOM 1416 N N . VAL A 1 189 ? -13.426 -3.123 14.946 1.00 88.44 189 VAL A N 1
ATOM 1417 C CA . VAL A 1 189 ? -13.304 -2.957 13.493 1.00 88.44 189 VAL A CA 1
ATOM 1418 C C . VAL A 1 189 ? -12.972 -1.508 13.168 1.00 88.44 189 VAL A C 1
ATOM 1420 O O . VAL A 1 189 ? -13.698 -0.596 13.548 1.00 88.44 189 VAL A O 1
ATOM 1423 N N . ILE A 1 190 ? -11.885 -1.295 12.432 1.00 91.06 190 ILE A N 1
ATOM 1424 C CA . ILE A 1 190 ? -11.425 0.028 12.004 1.00 91.06 190 ILE A CA 1
ATOM 1425 C C . ILE A 1 190 ? -11.435 0.071 10.487 1.00 91.06 190 ILE A C 1
ATOM 1427 O O . ILE A 1 190 ? -10.854 -0.791 9.830 1.00 91.06 190 ILE A O 1
ATOM 1431 N N . SER A 1 191 ? -12.068 1.095 9.925 1.00 93.69 191 SER A N 1
ATOM 1432 C CA . SER A 1 191 ? -12.048 1.350 8.488 1.00 93.69 191 SER A CA 1
ATOM 1433 C C . SER A 1 191 ? -11.235 2.601 8.181 1.00 93.69 191 SER A C 1
ATOM 1435 O O . SER A 1 191 ? -11.412 3.648 8.803 1.00 93.69 191 SER A O 1
ATOM 1437 N N . ALA A 1 192 ? -10.339 2.483 7.208 1.00 94.50 192 ALA A N 1
ATOM 1438 C CA . ALA A 1 192 ? -9.494 3.574 6.753 1.00 94.50 192 ALA A CA 1
ATOM 1439 C C . ALA A 1 192 ? -9.420 3.614 5.224 1.00 94.50 192 ALA A C 1
ATOM 1441 O O . ALA A 1 192 ? -9.609 2.610 4.530 1.00 94.50 192 ALA A O 1
ATOM 1442 N N . VAL A 1 193 ? -9.150 4.799 4.694 1.00 95.50 193 VAL A N 1
ATOM 1443 C CA . VAL A 1 193 ? -8.990 5.057 3.263 1.00 95.50 193 VAL A CA 1
ATOM 1444 C C . VAL A 1 193 ? -7.706 5.822 3.019 1.00 95.50 193 VAL A C 1
ATOM 1446 O O . VAL A 1 193 ? -7.274 6.620 3.847 1.00 95.50 193 VAL A O 1
ATOM 1449 N N . GLU A 1 194 ? -7.093 5.566 1.874 1.00 94.81 194 GLU A N 1
ATOM 1450 C CA . GLU A 1 194 ? -5.906 6.283 1.439 1.00 94.81 194 GLU A CA 1
ATOM 1451 C C . GLU A 1 194 ? -6.228 7.764 1.224 1.00 94.81 194 GLU A C 1
ATOM 1453 O O . GLU A 1 194 ? -7.238 8.130 0.607 1.00 94.81 194 GLU A O 1
ATOM 1458 N N . VAL A 1 195 ? -5.341 8.608 1.742 1.00 91.62 195 VAL A N 1
ATOM 1459 C CA . VAL A 1 195 ? -5.356 10.048 1.512 1.00 91.62 195 VAL A CA 1
ATOM 1460 C C . VAL A 1 195 ? -4.798 10.309 0.121 1.00 91.62 195 VAL A C 1
ATOM 1462 O O . VAL A 1 195 ? -3.694 9.878 -0.204 1.00 91.62 195 VAL A O 1
ATOM 1465 N N . LEU A 1 196 ? -5.558 11.030 -0.699 1.00 84.44 196 LEU A N 1
ATOM 1466 C CA . LEU A 1 196 ? -5.083 11.483 -2.002 1.00 84.44 196 LEU A CA 1
ATOM 1467 C C . LEU A 1 196 ? -4.347 12.808 -1.803 1.00 84.44 196 LEU A C 1
ATOM 1469 O O . LEU A 1 196 ? -4.940 13.763 -1.302 1.00 84.44 196 LEU A O 1
ATOM 1473 N N . SER A 1 197 ? -3.066 12.833 -2.159 1.00 68.69 197 SER A N 1
ATOM 1474 C CA . SER A 1 197 ? -2.198 14.016 -2.144 1.00 68.69 197 SER A CA 1
ATOM 1475 C C . SER A 1 197 ? -1.787 14.414 -3.549 1.00 68.69 197 SER A C 1
ATOM 1477 O O . SER A 1 197 ? -1.523 13.472 -4.335 1.00 68.69 197 SER A O 1
#

Solvent-accessible surface area (backbone atoms only — not comparable to full-atom values): 11025 Å² total; per-residue (Å²): 132,79,71,42,75,60,61,85,84,71,70,56,79,40,74,50,76,46,79,48,74,36,70,48,76,50,66,40,92,88,77,62,54,73,48,76,46,82,46,89,72,48,34,49,34,38,39,37,34,31,60,58,61,57,70,72,61,45,52,51,52,49,52,54,55,59,73,30,63,31,49,77,18,39,30,38,48,47,56,84,95,56,46,63,44,79,89,59,73,30,25,30,45,56,81,59,90,46,56,41,41,46,42,28,27,66,42,68,52,69,30,83,76,48,46,55,73,41,48,34,17,45,82,70,42,52,30,31,28,70,45,71,29,56,20,36,86,83,6,37,34,69,41,41,37,40,58,59,53,91,64,72,56,55,60,67,37,63,41,34,28,49,55,28,35,30,42,28,22,44,74,46,71,70,85,86,79,70,80,46,91,96,55,85,35,58,67,45,76,47,51,33,31,45,64,89,127

Sequence (197 aa):
MPTLDWPSDLVPSKATWGLQSNTETFTSPLNRAVQTLERPGARWKVTLEFPPKRDLDVGRLEAFLASLGGMAGRFTLWPHGRPGSSAYSPIVFGAMSNFKLLPSNNWPANTLVLRAGDYLAVGGELKMVTADVTSDGSGIASVPVAPAFRKAPANNAAITLNKPRATMMLTADEYSVSVIPGRISDSVVISAVEVLS

pLDDT: mean 88.93, std 9.0, range [60.5, 97.88]

Nearest PDB structures (foldseek):
  4jmq-assembly1_A  TM=7.665E-01  e=6.979E-08  Tequintavirus T5
  4jmq-assembly4_D  TM=7.627E-01  e=2.950E-07  Tequintavirus T5
  4jmq-assembly3_C  TM=7.564E-01  e=2.950E-07  Tequintavirus T5
  6f2m-assembly4_D  TM=7.694E-01  e=9.157E-07  Tequintavirus T5
  5mf2-assembly1_A  TM=7.666E-01  e=3.150E-06  Tequintavirus T5